Protein 4UE0 (pdb70)

Nearest PDB structures (foldseek):
  4ue0-assembly1_C  TM=1.005E+00  e=2.929E-21  Bovine adenovirus 4
  4umi-assembly1_A  TM=8.025E-01  e=4.202E-04  Snake adenovirus 1
  4d0v-assembly2_D  TM=7.618E-01  e=5.410E-04  Snake adenovirus 1
  4ue0-assembly1_C  TM=1.009E+00  e=2.647E-22  Bovine adenovirus 4
  4umi-assembly1_A  TM=8.018E-01  e=2.855E-04  Snake adenovirus 1

Radius of gyration: 19.05 Å; Cα contacts (8 Å, |Δi|>4): 948; chains: 3; bounding box: 47×49×48 Å

Foldseek 3Di:
DDKDKDWDDFPNWIKIKIWDWDDDPVWIKIKIKIAKIAAADFDFKDKDFDDPRVVVSQPDPAWWWKKKWWQDPVRDIDIWIWTWHDDDRMIMTGTRGTDDHGTIIHMIMTMDIDD/DAKDKDWDCFPNWIKIKIWDWDDDPPWTKIKIKIAKIFAADQDFKGKDFADPRVVVSQPDPAWWWKKKWWQDPVRDIDMWIWTWHDDPRMIMTGTRGTDDHGTIIHMIMTMDTDD/DAKDKDWDCFPNWIKIKMWDWDDDPVWIKIKIKIAKIAAADQDFKTKDFADPRNVVSQPDPAWWWKKKWWQDPVRDIDIWIWTWHDDDRMIMIGTRGTDDHGTIIHMIMTMDIDD

Structure (mmCIF, N/CA/C/O backbone):
data_4UE0
#
_entry.id   4UE0
#
_cell.length_a   43.330
_cell.length_b   48.190
_cell.length_c   52.070
_cell.angle_alpha   117.11
_cell.angle_beta   95.56
_cell.angle_gamma   110.17
#
_symmetry.space_group_name_H-M   'P 1'
#
loop_
_entity.id
_entity.type
_entity.pdbx_description
1 polymer FIBER
2 non-polymer 'CARBONATE ION'
3 non-polymer 'THIOCYANATE ION'
4 water water
#
loop_
_atom_site.group_PDB
_atom_site.id
_atom_site.type_symbol
_atom_site.label_atom_id
_atom_site.label_alt_id
_atom_site.label_comp_id
_atom_site.label_asym_id
_atom_site.label_entity_id
_atom_site.label_seq_id
_atom_site.pdbx_PDB_ins_code
_atom_site.Cartn_x
_atom_site.Cartn_y
_atom_site.Cartn_z
_atom_site.occupancy
_atom_site.B_iso_or_equiv
_atom_site.auth_seq_id
_atom_site.auth_comp_id
_atom_site.auth_asym_id
_atom_site.auth_atom_id
_atom_site.pdbx_PDB_model_num
ATOM 1 N N . THR A 1 7 ? 6.146 34.646 39.691 1.00 38.62 420 THR A N 1
ATOM 2 C CA . THR A 1 7 ? 7.319 34.247 38.815 1.00 36.79 420 THR A CA 1
ATOM 3 C C . THR A 1 7 ? 7.453 35.178 37.621 1.00 37.86 420 THR A C 1
ATOM 4 O O . THR A 1 7 ? 6.460 35.680 37.055 1.00 45.83 420 THR A O 1
ATOM 8 N N . ARG A 1 8 ? 8.710 35.398 37.262 1.00 36.28 421 ARG A N 1
ATOM 9 C CA . ARG A 1 8 ? 9.090 36.290 36.191 1.00 32.90 421 ARG A CA 1
ATOM 10 C C . ARG A 1 8 ? 9.805 35.453 35.159 1.00 33.00 421 ARG A C 1
ATOM 11 O O . ARG A 1 8 ? 10.582 34.579 35.536 1.00 32.31 421 ARG A O 1
ATOM 19 N N . GLN A 1 9 ? 9.584 35.736 33.872 1.00 30.60 422 GLN A N 1
ATOM 20 C CA . GLN A 1 9 ? 10.286 34.985 32.830 1.00 27.28 422 GLN A CA 1
ATOM 21 C C . GLN A 1 9 ? 10.448 35.784 31.544 1.00 28.13 422 GLN A C 1
ATOM 22 O O . GLN A 1 9 ? 9.769 36.810 31.344 1.00 37.44 422 GLN A O 1
ATOM 28 N N . GLY A 1 10 ? 11.331 35.311 30.664 1.00 27.81 423 GLY A N 1
ATOM 29 C CA . GLY A 1 10 ? 11.549 35.989 29.386 1.00 25.98 423 GLY A CA 1
ATOM 30 C C . GLY A 1 10 ? 12.409 35.182 28.453 1.00 22.82 423 GLY A C 1
ATOM 31 O O . GLY A 1 10 ? 12.821 34.072 28.772 1.00 23.29 423 GLY A O 1
ATOM 32 N N . SER A 1 11 ? 12.661 35.775 27.297 1.00 23.50 424 SER A N 1
ATOM 33 C CA . SER A 1 11 ? 13.455 35.172 26.257 1.00 22.19 424 SER A CA 1
ATOM 34 C C . SER A 1 11 ? 14.391 36.181 25.622 1.00 20.24 424 SER A C 1
ATOM 35 O O . SER A 1 11 ? 14.143 37.397 25.654 1.00 24.63 424 SER A O 1
ATOM 38 N N . ARG A 1 12 ? 15.428 35.633 24.992 1.00 19.23 425 ARG A N 1
ATOM 39 C CA . ARG A 1 12 ? 16.379 36.424 24.229 1.00 21.05 425 ARG A CA 1
ATOM 40 C C . ARG A 1 12 ? 16.924 35.550 23.116 1.00 19.14 425 ARG A C 1
ATOM 41 O O . ARG A 1 12 ? 17.464 34.471 23.361 1.00 20.12 425 ARG A O 1
ATOM 49 N N . VAL A 1 13 ? 16.776 36.026 21.894 1.00 20.07 426 VAL A N 1
ATOM 50 C CA . VAL A 1 13 ? 17.400 35.425 20.757 1.00 17.37 426 VAL A CA 1
ATOM 51 C C . VAL A 1 13 ? 18.725 36.148 20.546 1.00 17.71 426 VAL A C 1
ATOM 52 O O . VAL A 1 13 ? 18.765 37.385 20.601 1.00 20.86 426 VAL A O 1
ATOM 56 N N . VAL A 1 14 ? 19.803 35.395 20.368 1.00 16.71 427 VAL A N 1
ATOM 57 C CA . VAL A 1 14 ? 21.129 35.970 20.148 1.00 16.68 427 VAL A CA 1
ATOM 58 C C . VAL A 1 14 ? 21.650 35.516 18.799 1.00 15.79 427 VAL A C 1
ATOM 59 O O . VAL A 1 14 ? 21.818 34.319 18.574 1.00 17.24 427 VAL A O 1
ATOM 63 N N . GLY A 1 15 ? 21.933 36.471 17.919 1.00 17.21 428 GLY A N 1
ATOM 64 C CA . GLY A 1 15 ? 22.705 36.183 16.721 1.00 17.17 428 GLY A CA 1
ATOM 65 C C . GLY A 1 15 ? 24.187 36.231 17.055 1.00 17.47 428 GLY A C 1
ATOM 66 O O . GLY A 1 15 ? 24.679 37.224 17.574 1.00 21.89 428 GLY A O 1
ATOM 67 N N . PHE A 1 16 ? 24.903 35.150 16.792 1.00 17.79 429 PHE A N 1
ATOM 68 C CA . PHE A 1 16 ? 26.323 35.086 17.095 1.00 16.09 429 PHE A CA 1
ATOM 69 C C . PHE A 1 16 ? 27.004 34.458 15.913 1.00 14.69 429 PHE A C 1
ATOM 70 O O . PHE A 1 16 ? 26.677 33.350 15.515 1.00 14.87 429 PHE A O 1
ATOM 78 N N A MET A 1 17 ? 27.918 35.281 15.416 0.50 17.98 430 MET A N 1
ATOM 79 N N B MET A 1 17 ? 27.977 35.104 15.255 0.50 15.95 430 MET A N 1
ATOM 80 C CA A MET A 1 17 ? 28.410 35.160 14.123 0.50 17.85 430 MET A CA 1
ATOM 81 C CA B MET A 1 17 ? 28.806 34.427 14.201 0.50 12.80 430 MET A CA 1
ATOM 82 C C A MET A 1 17 ? 27.147 34.933 13.278 0.50 16.86 430 MET A C 1
ATOM 83 C C B MET A 1 17 ? 28.085 33.644 13.063 0.50 13.09 430 MET A C 1
ATOM 84 O O A MET A 1 17 ? 26.179 35.735 13.388 0.50 16.27 430 MET A O 1
ATOM 85 O O B MET A 1 17 ? 28.560 32.539 12.678 0.50 13.62 430 MET A O 1
ATOM 94 N N A ASP A 1 18 ? 27.168 33.841 12.502 0.50 13.60 431 ASP A N 1
ATOM 95 N N B ASP A 1 18 ? 26.965 34.224 12.579 0.50 13.81 431 ASP A N 1
ATOM 96 C CA A ASP A 1 18 ? 26.241 33.527 11.445 0.50 14.07 431 ASP A CA 1
ATOM 97 C CA B ASP A 1 18 ? 26.039 33.717 11.541 0.50 14.52 431 ASP A CA 1
ATOM 98 C C A ASP A 1 18 ? 25.211 32.483 11.912 0.50 15.27 431 ASP A C 1
ATOM 99 C C B ASP A 1 18 ? 25.200 32.517 11.934 0.50 15.57 431 ASP A C 1
ATOM 100 O O A ASP A 1 18 ? 24.617 31.811 11.068 0.50 17.86 431 ASP A O 1
ATOM 101 O O B ASP A 1 18 ? 24.741 31.773 11.067 0.50 18.29 431 ASP A O 1
ATOM 110 N N . PHE A 1 19 ? 24.979 32.340 13.226 1.00 13.97 432 PHE A N 1
ATOM 111 C CA . PHE A 1 19 ? 23.945 31.423 13.713 1.00 14.30 432 PHE A CA 1
ATOM 112 C C . PHE A 1 19 ? 23.188 32.073 14.879 1.00 15.15 432 PHE A C 1
ATOM 113 O O . PHE A 1 19 ? 23.511 33.191 15.331 1.00 20.10 432 PHE A O 1
ATOM 121 N N . ILE A 1 20 ? 22.123 31.407 15.317 1.00 14.98 433 ILE A N 1
ATOM 122 C CA . ILE A 1 20 ? 21.198 31.887 16.368 1.00 17.33 433 ILE A CA 1
ATOM 123 C C . ILE A 1 20 ? 21.236 30.917 17.523 1.00 15.69 433 ILE A C 1
ATOM 124 O O . ILE A 1 20 ? 21.243 29.696 17.327 1.00 16.79 433 ILE A O 1
ATOM 129 N N . ILE A 1 21 ? 21.202 31.480 18.731 1.00 13.98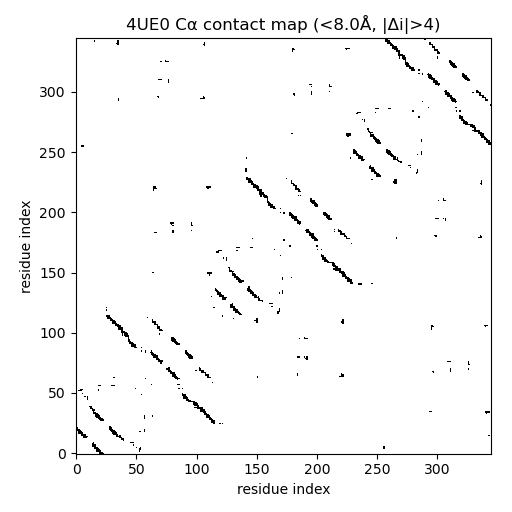 434 ILE A N 1
ATOM 130 C CA . ILE A 1 21 ? 20.844 30.720 19.912 1.00 14.73 434 ILE A CA 1
ATOM 131 C C . ILE A 1 21 ? 19.676 31.418 20.574 1.00 15.66 434 ILE A C 1
ATOM 132 O O . ILE A 1 21 ? 19.499 32.637 20.438 1.00 18.47 434 ILE A O 1
ATOM 137 N N . ALA A 1 22 ? 18.824 30.633 21.224 1.00 13.88 435 ALA A N 1
ATOM 138 C CA . ALA A 1 22 ? 17.618 31.180 21.836 1.00 15.50 435 ALA A CA 1
ATOM 139 C C . ALA A 1 22 ? 17.569 30.769 23.299 1.00 13.56 435 ALA A C 1
ATOM 140 O O . ALA A 1 22 ? 17.486 29.580 23.621 1.00 14.29 435 ALA A O 1
ATOM 142 N N . LEU A 1 23 ? 17.638 31.779 24.156 1.00 14.30 436 LEU A N 1
ATOM 143 C CA . LEU A 1 23 ? 17.678 31.626 25.612 1.00 13.94 436 LEU A CA 1
ATOM 144 C C . LEU A 1 23 ? 16.361 31.993 26.252 1.00 15.65 436 LEU A C 1
ATOM 145 O O . LEU A 1 23 ? 15.687 32.923 25.808 1.00 18.63 436 LEU A O 1
ATOM 150 N N . GLY A 1 24 ? 16.019 31.247 27.284 1.00 15.37 437 GLY A N 1
ATOM 151 C CA . GLY A 1 24 ? 14.885 31.551 28.135 1.00 16.26 437 GLY A CA 1
ATOM 152 C C . GLY A 1 24 ? 15.368 31.632 29.550 1.00 15.90 437 GLY A C 1
ATOM 153 O O . GLY A 1 24 ? 16.342 30.972 29.936 1.00 16.63 437 GLY A O 1
ATOM 154 N N . TRP A 1 25 ? 14.711 32.443 30.346 1.00 16.70 438 TRP A N 1
ATOM 155 C CA . TRP A 1 25 ? 15.052 32.561 31.754 1.00 18.60 438 TRP A CA 1
ATOM 156 C C . TRP A 1 25 ? 13.793 32.658 32.585 1.00 19.78 438 TRP A C 1
ATOM 157 O O . TRP A 1 25 ? 12.725 33.089 32.089 1.00 21.61 438 TRP A O 1
ATOM 168 N N . GLN A 1 26 ? 13.908 32.215 33.842 1.00 19.76 439 GLN A N 1
ATOM 169 C CA A GLN A 1 26 ? 12.801 32.315 34.805 0.50 20.42 439 GLN A CA 1
ATOM 170 C CA B GLN A 1 26 ? 12.819 32.309 34.791 0.50 20.23 439 GLN A CA 1
ATOM 171 C C . GLN A 1 26 ? 13.362 32.549 36.200 1.00 19.62 439 GLN A C 1
ATOM 172 O O . GLN A 1 26 ? 14.444 32.053 36.558 1.00 20.20 439 GLN A O 1
ATOM 183 N N . ILE A 1 27 ? 12.620 33.323 36.983 1.00 20.83 440 ILE A N 1
ATOM 184 C CA . ILE A 1 27 ? 12.863 33.476 38.414 1.00 21.09 440 ILE A CA 1
ATOM 185 C C . ILE A 1 27 ? 11.590 32.973 39.093 1.00 23.28 440 ILE A C 1
ATOM 186 O O . ILE A 1 27 ? 10.501 33.485 38.842 1.00 24.86 440 ILE A O 1
ATOM 191 N N . ILE A 1 28 ? 11.755 31.971 39.940 1.00 21.96 441 ILE A N 1
ATOM 192 C CA . ILE A 1 28 ? 10.649 31.406 40.676 1.00 22.08 441 ILE A CA 1
ATOM 193 C C . ILE A 1 28 ? 10.863 31.708 42.159 1.00 23.08 441 ILE A C 1
ATOM 194 O O . ILE A 1 28 ? 11.665 31.069 42.799 1.00 23.57 441 ILE A O 1
ATOM 199 N N . PRO A 1 29 ? 10.176 32.737 42.683 1.00 30.01 442 PRO A N 1
ATOM 200 C CA . PRO A 1 29 ? 10.345 33.103 44.081 1.00 28.86 442 PRO A CA 1
ATOM 201 C C . PRO A 1 29 ? 9.446 32.279 44.985 1.00 33.29 442 PRO A C 1
ATOM 202 O O . PRO A 1 29 ? 8.342 31.886 44.576 1.00 32.94 442 PRO A O 1
ATOM 206 N N . SER A 1 30 ? 9.944 32.002 46.190 1.00 33.41 443 SER A N 1
ATOM 207 C CA . SER A 1 30 ? 9.151 31.449 47.302 1.00 32.87 443 SER A CA 1
ATOM 208 C C . SER A 1 30 ? 9.775 31.903 48.632 1.00 37.81 443 SER A C 1
ATOM 209 O O . SER A 1 30 ? 10.858 32.525 48.659 1.00 39.30 443 SER A O 1
ATOM 212 N N . ASN A 1 31 ? 9.087 31.592 49.727 1.00 37.71 444 ASN A N 1
ATOM 213 C CA . ASN A 1 31 ? 9.588 31.896 51.084 1.00 35.57 444 ASN A CA 1
ATOM 214 C C . ASN A 1 31 ? 10.572 30.826 51.570 1.00 37.14 444 ASN A C 1
ATOM 215 O O . ASN A 1 31 ? 11.131 30.930 52.675 1.00 40.93 444 ASN A O 1
ATOM 220 N N . ILE A 1 32 ? 10.771 29.803 50.733 1.00 33.68 445 ILE A N 1
ATOM 221 C CA . ILE A 1 32 ? 11.772 28.767 50.974 1.00 34.14 445 ILE A CA 1
ATOM 222 C C . ILE A 1 32 ? 13.063 29.118 50.210 1.00 36.69 445 ILE A C 1
ATOM 223 O O . ILE A 1 32 ? 14.170 28.995 50.761 1.00 36.67 445 ILE A O 1
ATOM 228 N N . ARG A 1 33 ? 12.915 29.561 48.953 1.00 36.85 446 ARG A N 1
ATOM 229 C CA . ARG A 1 33 ? 14.056 29.786 48.079 1.00 26.65 446 ARG A CA 1
ATOM 230 C C . ARG A 1 33 ? 13.646 30.605 46.844 1.00 30.33 446 ARG A C 1
ATOM 231 O O . ARG A 1 33 ? 12.445 30.717 46.536 1.00 27.58 446 ARG A O 1
ATOM 239 N N . TYR A 1 34 ? 14.627 31.194 46.152 1.00 26.27 447 TYR A N 1
ATOM 240 C CA . TYR A 1 34 ? 14.411 31.655 44.769 1.00 22.60 447 TYR A CA 1
ATOM 241 C C . TYR A 1 34 ? 15.144 30.691 43.870 1.00 18.95 447 TYR A C 1
ATOM 242 O O . TYR A 1 34 ? 16.263 30.302 44.168 1.00 18.25 447 TYR A O 1
ATOM 251 N N . ILE A 1 35 ? 14.490 30.313 42.781 1.00 17.11 448 ILE A N 1
ATOM 252 C CA . ILE A 1 35 ? 15.111 29.497 41.741 1.00 16.37 448 ILE A CA 1
ATOM 253 C C . ILE A 1 35 ? 15.335 30.378 40.502 1.00 17.31 448 ILE A C 1
ATOM 254 O O . ILE A 1 35 ? 14.434 31.108 40.070 1.00 19.22 448 ILE A O 1
ATOM 259 N N . TYR A 1 36 ? 16.555 30.299 39.978 1.00 14.81 449 TYR A N 1
ATOM 260 C CA . TY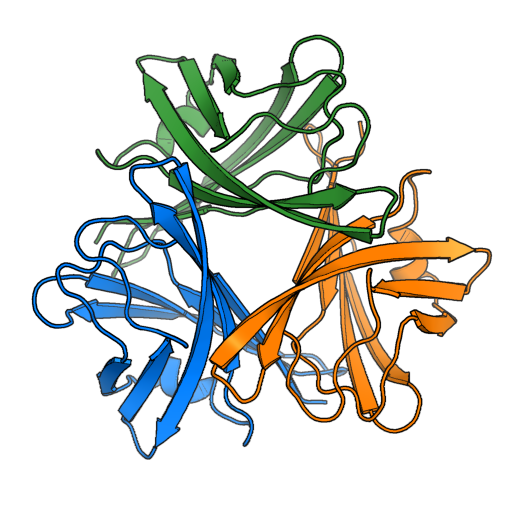R A 1 36 ? 16.983 31.031 38.787 1.00 14.59 449 TYR A CA 1
ATOM 261 C C . TYR A 1 36 ? 17.245 29.990 37.717 1.00 13.31 449 TYR A C 1
ATOM 262 O O . TYR A 1 36 ? 18.108 29.131 37.887 1.00 13.02 449 TYR A O 1
ATOM 271 N N . ILE A 1 37 ? 16.480 30.055 36.628 1.00 14.33 450 ILE A N 1
ATOM 272 C CA . ILE A 1 37 ? 16.532 29.065 35.548 1.00 14.47 450 ILE A CA 1
ATOM 273 C C . ILE A 1 37 ? 17.010 29.759 34.276 1.00 14.01 450 ILE A C 1
ATOM 274 O O . ILE A 1 37 ? 16.498 30.825 33.909 1.00 16.62 450 ILE A O 1
ATOM 283 N N . LEU A 1 38 ? 17.960 29.120 33.605 1.00 12.80 451 LEU A N 1
ATOM 284 C CA . LEU A 1 38 ? 18.420 29.552 32.293 1.00 13.26 451 LEU A CA 1
ATOM 285 C C . LEU A 1 38 ? 18.342 28.363 31.356 1.00 12.45 451 LEU A C 1
ATOM 286 O O . LEU A 1 38 ? 18.901 27.308 31.658 1.00 13.10 451 LEU A O 1
ATOM 291 N N . ASN A 1 39 ? 17.684 28.528 30.218 1.00 13.49 452 ASN A N 1
ATOM 292 C CA . ASN A 1 39 ? 17.742 27.492 29.252 1.00 15.01 452 ASN A CA 1
ATOM 293 C C . ASN A 1 39 ? 18.015 27.957 27.865 1.00 13.65 452 ASN A C 1
ATOM 294 O O . ASN A 1 39 ? 17.982 29.129 27.561 1.00 14.59 452 ASN A O 1
ATOM 299 N N . CYS A 1 40 ? 18.349 26.991 27.041 1.00 12.12 453 CYS A N 1
ATOM 300 C CA . CYS A 1 40 ? 18.718 27.246 25.673 1.00 12.06 453 CYS A CA 1
ATOM 301 C C . CYS A 1 40 ? 18.152 26.158 24.804 1.00 11.57 453 CYS A C 1
ATOM 302 O O . CYS A 1 40 ? 18.278 24.979 25.111 1.00 11.67 453 CYS A O 1
ATOM 305 N N . SER A 1 41 ? 17.542 26.559 23.694 1.00 10.89 454 SER A N 1
ATOM 306 C CA . SER A 1 41 ? 17.089 25.580 22.706 1.00 11.20 454 SER A CA 1
ATOM 307 C C . SER A 1 41 ? 18.259 24.959 21.966 1.00 10.29 454 SER A C 1
ATOM 308 O O . SER A 1 41 ? 19.390 25.490 22.007 1.00 11.26 454 SER A O 1
ATOM 311 N N . GLN A 1 42 ? 18.039 23.837 21.284 1.00 10.51 455 GLN A N 1
ATOM 312 C CA . GLN A 1 42 ? 19.066 23.312 20.415 1.00 10.44 455 GLN A CA 1
ATOM 313 C C . GLN A 1 42 ? 19.508 24.372 19.395 1.00 9.91 455 GLN A C 1
ATOM 314 O O . GLN A 1 42 ? 18.749 25.251 19.013 1.00 11.29 455 GLN A O 1
ATOM 320 N N . PHE A 1 43 ? 20.764 24.271 18.986 1.00 10.59 456 PHE A N 1
ATOM 321 C CA . PHE A 1 43 ? 21.290 25.199 18.006 1.00 11.41 456 PHE A CA 1
ATOM 322 C C . PHE A 1 43 ? 22.383 24.528 17.206 1.00 11.54 456 PHE A C 1
ATOM 323 O O . PHE A 1 43 ? 22.973 23.529 17.621 1.00 12.05 456 PHE A O 1
ATOM 331 N N . MET A 1 44 ? 22.680 25.126 16.055 1.00 12.12 457 MET A N 1
ATOM 332 C CA . MET A 1 44 ? 23.655 24.568 15.127 1.00 13.19 457 MET A CA 1
ATOM 333 C C . MET A 1 44 ? 24.773 25.594 14.914 1.00 12.47 457 MET A C 1
ATOM 334 O O . MET A 1 44 ? 24.643 26.541 14.112 1.00 13.23 457 MET A O 1
ATOM 343 N N . PRO A 1 45 ? 25.891 25.446 15.624 1.00 12.39 458 PRO A N 1
ATOM 344 C CA . PRO A 1 45 ? 27.006 26.338 15.389 1.00 13.07 458 PRO A CA 1
ATOM 345 C C . PRO A 1 45 ? 27.597 26.066 14.009 1.00 13.34 458 PRO A C 1
ATOM 346 O O . PRO A 1 45 ? 27.617 24.925 13.549 1.00 14.42 458 PRO A O 1
ATOM 350 N N . THR A 1 46 ? 28.159 27.088 13.388 1.00 14.90 459 THR A N 1
ATOM 351 C CA . THR A 1 46 ? 28.706 26.980 12.040 1.00 16.79 459 THR A CA 1
ATOM 352 C C . THR A 1 46 ? 30.228 27.018 12.020 1.00 16.09 459 THR A C 1
ATOM 353 O O . THR A 1 46 ? 30.833 26.988 10.951 1.00 18.20 459 THR A O 1
ATOM 357 N N . SER A 1 47 ? 30.825 27.082 13.202 1.00 15.29 460 SER A N 1
ATOM 358 C CA . SER A 1 47 ? 32.273 27.115 13.359 1.00 15.85 460 SER A CA 1
ATOM 359 C C . SER A 1 47 ? 32.596 26.492 14.717 1.00 15.92 460 SER A C 1
ATOM 360 O O . SER A 1 47 ? 31.714 26.226 15.523 1.00 16.50 460 SER A O 1
ATOM 363 N N . ASP A 1 48 ? 33.876 26.265 14.947 1.00 16.66 461 ASP A N 1
ATOM 364 C CA . ASP A 1 48 ? 34.346 25.562 16.126 1.00 16.43 461 ASP A CA 1
ATOM 365 C C . ASP A 1 48 ? 34.469 26.506 17.306 1.00 15.43 461 ASP A C 1
ATOM 366 O O . ASP A 1 48 ? 35.530 26.683 17.874 1.00 19.68 461 ASP A O 1
ATOM 371 N N . VAL A 1 49 ? 33.355 27.086 17.700 1.00 15.51 462 VAL A N 1
ATOM 372 C CA . VAL A 1 49 ? 33.332 28.029 18.793 1.00 17.90 462 VAL A CA 1
ATOM 373 C C . VAL A 1 49 ? 33.529 27.371 20.148 1.00 15.23 462 VAL A C 1
ATOM 374 O O . VAL A 1 49 ? 33.105 26.228 20.404 1.00 15.13 462 VAL A O 1
ATOM 378 N N . THR A 1 50 ? 34.193 28.125 21.021 1.00 15.50 463 THR A N 1
ATOM 379 C CA . THR A 1 50 ? 34.322 27.767 22.417 1.00 14.41 463 THR A CA 1
ATOM 380 C C . THR A 1 50 ? 33.523 28.699 23.303 1.00 13.71 463 THR A C 1
ATOM 381 O O . THR A 1 50 ? 33.226 28.347 24.442 1.00 15.85 463 THR A O 1
ATOM 385 N N . THR A 1 51 ? 33.229 29.893 22.824 1.00 13.08 464 THR A N 1
ATOM 386 C CA . THR A 1 51 ? 32.546 30.903 23.633 1.00 12.55 464 THR A CA 1
ATOM 387 C C . THR A 1 51 ? 31.523 31.640 22.796 1.00 12.30 464 THR A C 1
ATOM 388 O O . THR A 1 51 ? 31.824 32.020 21.660 1.00 15.58 464 THR A O 1
ATOM 392 N N . ILE A 1 52 ? 30.322 31.807 23.337 1.00 11.61 465 ILE A N 1
ATOM 393 C CA . ILE A 1 52 ? 29.308 32.679 22.775 1.00 11.32 465 ILE A CA 1
ATOM 394 C C . ILE A 1 52 ? 29.083 33.789 23.778 1.00 11.92 465 ILE A C 1
ATOM 395 O O . ILE A 1 52 ? 28.852 33.524 24.9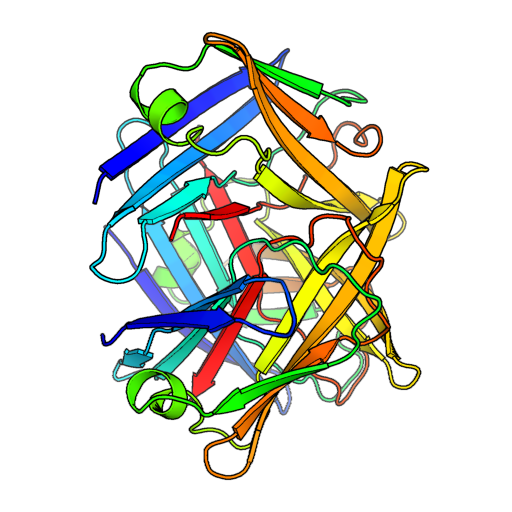50 1.00 14.41 465 ILE A O 1
ATOM 400 N N . TYR A 1 53 ? 29.196 35.037 23.330 1.00 12.31 466 TYR A N 1
ATOM 401 C CA . TYR A 1 53 ? 29.028 36.173 24.226 1.00 13.17 466 TYR A CA 1
ATOM 402 C C . TYR A 1 53 ? 28.116 37.200 23.572 1.00 13.74 466 TYR A C 1
ATOM 403 O O . TYR A 1 53 ? 27.972 37.247 22.345 1.00 14.21 466 TYR A O 1
ATOM 412 N N . PHE A 1 54 ? 27.526 38.045 24.391 1.00 13.90 467 PHE A N 1
ATOM 413 C CA . PHE A 1 54 ? 26.602 39.043 23.925 1.00 15.79 467 PHE A CA 1
ATOM 414 C C . PHE A 1 54 ? 26.276 39.984 25.076 1.00 15.65 467 PHE A C 1
ATOM 415 O O . PHE A 1 54 ? 26.554 39.706 26.239 1.00 17.19 467 PHE A O 1
ATOM 423 N N . GLN A 1 55 ? 25.651 41.088 24.724 1.00 17.43 468 GLN A N 1
ATOM 424 C CA . GLN A 1 55 ? 25.266 42.083 25.705 1.00 19.70 468 GLN A CA 1
ATOM 425 C C . GLN A 1 55 ? 23.840 41.783 26.145 1.00 21.86 468 GLN A C 1
ATOM 426 O O . GLN A 1 55 ? 22.925 41.622 25.323 1.00 23.89 468 GLN A O 1
ATOM 432 N N . ALA A 1 56 ? 23.664 41.686 27.457 1.00 23.62 469 ALA A N 1
ATOM 433 C CA . ALA A 1 56 ? 22.409 41.236 28.018 1.00 25.88 469 ALA A CA 1
ATOM 434 C C . ALA A 1 56 ? 21.445 42.345 28.090 1.00 28.61 469 ALA A C 1
ATOM 435 O O . ALA A 1 56 ? 21.821 43.485 28.337 1.00 35.02 469 ALA A O 1
ATOM 437 N N . ASP A 1 57 ? 20.192 41.943 27.920 1.00 36.09 470 ASP A N 1
ATOM 438 C CA . ASP A 1 57 ? 19.017 42.736 28.216 1.00 36.67 470 ASP A CA 1
ATOM 439 C C . ASP A 1 57 ? 18.719 42.694 29.730 1.00 34.99 470 ASP A C 1
ATOM 440 O O . ASP A 1 57 ? 19.212 41.826 30.479 1.00 36.14 470 ASP A O 1
ATOM 445 N N . SER A 1 58 ? 17.872 43.620 30.174 1.00 39.57 471 SER A N 1
ATOM 446 C CA . SER A 1 58 ? 17.474 43.710 31.585 1.00 33.83 471 SER A CA 1
ATOM 447 C C . SER A 1 58 ? 16.931 42.391 32.166 1.00 28.78 471 SER A C 1
ATOM 448 O O . SER A 1 58 ? 17.265 42.004 33.314 1.00 32.18 471 SER A O 1
ATOM 451 N N . GLY A 1 59 ? 16.077 41.730 31.376 1.00 26.34 472 GLY A N 1
ATOM 452 C CA . GLY A 1 59 ? 15.434 40.503 31.816 1.00 26.29 472 GLY A CA 1
ATOM 453 C C . GLY A 1 59 ? 16.489 39.461 32.151 1.00 28.99 472 GLY A C 1
ATOM 454 O O . GLY A 1 59 ? 16.544 38.910 33.246 1.00 28.92 472 GLY A O 1
ATOM 455 N N . LEU A 1 60 ? 17.371 39.213 31.206 1.00 25.92 473 LEU A N 1
ATOM 456 C CA . LEU A 1 60 ? 18.347 38.161 31.385 1.00 24.03 473 LEU A CA 1
ATOM 457 C C . LEU A 1 60 ? 19.345 38.496 32.483 1.00 21.37 473 LEU A C 1
ATOM 458 O O . LEU A 1 60 ? 19.788 37.634 33.266 1.00 24.09 473 LEU A O 1
ATOM 463 N N . GLU A 1 61 ? 19.731 39.759 32.553 1.00 23.46 474 GLU A N 1
ATOM 464 C CA . GLU A 1 61 ? 20.679 40.132 33.574 1.00 21.74 474 GLU A CA 1
ATOM 465 C C . GLU A 1 61 ? 20.114 39.811 34.966 1.00 22.87 474 GLU A C 1
ATOM 466 O O . GLU A 1 61 ? 20.898 39.588 35.891 1.00 25.58 474 GLU A O 1
ATOM 472 N N . SER A 1 62 ? 18.775 39.808 35.116 1.00 22.98 475 SER A N 1
ATOM 473 C CA . SER A 1 62 ? 18.138 39.667 36.431 1.00 23.31 475 SER A CA 1
ATOM 474 C C . SER A 1 62 ? 18.369 38.309 37.088 1.00 25.27 475 SER A C 1
ATOM 475 O O . SER A 1 62 ? 18.148 38.186 38.297 1.00 24.86 475 SER A O 1
ATOM 478 N N . ILE A 1 63 ? 18.798 37.297 36.328 1.00 22.61 476 ILE A N 1
ATOM 479 C CA . ILE A 1 63 ? 18.975 35.981 36.917 1.00 19.68 476 ILE A CA 1
ATOM 480 C C . ILE A 1 63 ? 20.402 35.785 37.449 1.00 18.73 476 ILE A C 1
ATOM 481 O O . ILE A 1 63 ? 20.698 34.757 38.089 1.00 22.30 476 ILE A O 1
ATOM 486 N N . PHE A 1 64 ? 21.295 36.737 37.169 1.00 21.20 477 PHE A N 1
ATOM 487 C CA . PHE A 1 64 ? 22.694 36.619 37.595 1.00 21.69 477 PHE A CA 1
ATOM 488 C C . PHE A 1 64 ? 22.895 37.329 38.923 1.00 31.37 477 PHE A C 1
ATOM 489 O O . PHE A 1 64 ? 23.530 38.366 39.011 1.00 42.74 477 PHE A O 1
ATOM 497 N N . VAL A 1 65 ? 22.322 36.735 39.959 1.00 36.54 478 VAL A N 1
ATOM 498 C CA . VAL A 1 65 ? 22.324 37.298 41.301 1.00 32.03 478 VAL A CA 1
ATOM 499 C C . VAL A 1 65 ? 23.449 36.698 42.118 1.00 35.34 478 VAL A C 1
ATOM 500 O O . VAL A 1 65 ? 24.004 37.362 42.985 1.00 42.86 478 VAL A O 1
ATOM 504 N N . MET A 1 66 ? 23.757 35.431 41.873 1.00 37.53 479 MET A N 1
ATOM 505 C CA . MET A 1 66 ? 24.747 34.727 42.670 1.00 35.24 479 MET A CA 1
ATOM 506 C C . MET A 1 66 ? 26.135 34.932 42.073 1.00 34.51 479 MET A C 1
ATOM 507 O O . MET A 1 66 ? 26.285 35.231 40.869 1.00 34.17 479 MET A O 1
ATOM 512 N N . ASP A 1 67 ? 27.151 34.749 42.911 1.00 36.56 480 ASP A N 1
ATOM 513 C CA . ASP A 1 67 ? 28.535 34.789 42.445 1.00 35.44 480 ASP A CA 1
ATOM 514 C C . ASP A 1 67 ? 28.882 33.598 41.526 1.00 30.29 480 ASP A C 1
ATOM 515 O O . ASP A 1 67 ? 29.656 33.756 40.581 1.00 34.70 480 ASP A O 1
ATOM 520 N N . SER A 1 68 ? 28.308 32.414 41.778 1.00 26.71 481 SER A N 1
ATOM 521 C CA . SER A 1 68 ? 28.620 31.241 40.950 1.00 24.88 481 SER A CA 1
ATOM 522 C C . SER A 1 68 ? 28.009 31.373 39.555 1.00 18.90 481 SER A C 1
ATOM 523 O O . SER A 1 68 ? 26.835 31.759 39.419 1.00 22.38 481 SER A O 1
ATOM 526 N N . PRO A 1 69 ? 28.774 31.008 38.519 1.00 16.75 482 PRO A N 1
ATOM 527 C CA . PRO A 1 69 ? 28.174 30.892 37.193 1.00 14.71 482 PRO A CA 1
ATOM 528 C C . PRO A 1 69 ? 27.180 29.736 37.154 1.00 12.65 482 PRO A C 1
ATOM 529 O O . PRO A 1 69 ? 27.281 28.791 37.958 1.00 14.44 482 PRO A O 1
ATOM 533 N N . PHE A 1 70 ? 26.277 29.796 36.192 1.00 11.60 483 PHE A N 1
ATOM 534 C CA . PHE A 1 70 ? 25.450 28.649 35.873 1.00 11.37 483 PHE A CA 1
ATOM 535 C C . PHE A 1 70 ? 26.318 27.580 35.207 1.00 10.42 483 PHE A C 1
ATOM 536 O O . PHE A 1 70 ? 27.195 27.902 34.404 1.00 11.10 483 PHE A O 1
ATOM 544 N N . TYR A 1 71 ? 26.038 26.310 35.533 1.00 10.54 484 TYR A N 1
ATOM 545 C CA . TYR A 1 71 ? 26.746 25.190 34.919 1.00 10.20 484 TYR A CA 1
ATOM 546 C C . TYR A 1 71 ? 25.721 24.165 34.443 1.00 9.69 484 TYR A C 1
ATOM 547 O O . TYR A 1 71 ? 24.914 23.664 35.209 1.00 11.07 484 TYR A O 1
ATOM 556 N N . ALA A 1 72 ? 25.810 23.805 33.160 1.00 9.15 485 ALA A N 1
ATOM 557 C CA . ALA A 1 72 ? 24.960 22.795 32.539 1.00 9.32 485 ALA A CA 1
ATOM 558 C C . ALA A 1 72 ? 25.798 21.954 31.597 1.00 9.02 485 ALA A C 1
ATOM 559 O O . ALA A 1 72 ? 27.010 22.137 31.496 1.00 10.25 485 ALA A O 1
ATOM 561 N N . SER A 1 73 ? 25.191 20.997 30.903 1.00 9.92 486 SER A N 1
ATOM 562 C CA . SER A 1 73 ? 25.878 20.235 29.880 1.00 10.18 486 SER A CA 1
ATOM 563 C C . SER A 1 73 ? 25.006 20.090 28.655 1.00 9.04 486 SER A C 1
ATOM 564 O O . SER A 1 73 ? 23.777 20.243 28.713 1.00 10.05 486 SER A O 1
ATOM 567 N N . CYS A 1 74 ? 25.647 19.810 27.541 1.00 9.20 487 CYS A N 1
ATOM 568 C CA . CYS A 1 74 ? 24.981 19.536 26.289 1.00 9.33 487 CYS A CA 1
ATOM 569 C C . CYS A 1 74 ? 25.795 18.549 25.507 1.00 9.21 487 CYS A C 1
ATOM 570 O O . CYS A 1 74 ? 26.905 18.185 25.915 1.00 10.09 487 CYS A O 1
ATOM 573 N N . THR A 1 75 ? 25.263 18.099 24.363 1.00 9.54 488 THR A N 1
ATOM 574 C CA . THR A 1 75 ? 25.952 17.115 23.543 1.00 9.40 488 THR A CA 1
ATOM 575 C C . THR A 1 75 ? 25.862 17.467 22.067 1.00 9.58 488 THR A C 1
ATOM 576 O O . THR A 1 75 ? 25.005 18.217 21.625 1.00 10.26 488 THR A O 1
ATOM 580 N N . GLN A 1 76 ? 26.777 16.846 21.330 1.00 9.94 489 GLN A N 1
ATOM 581 C CA . GLN A 1 76 ? 26.657 16.708 19.874 1.00 10.11 489 GLN A CA 1
ATOM 582 C C . GLN A 1 76 ? 26.892 15.244 19.493 1.00 11.24 489 GLN A C 1
ATOM 583 O O . GLN A 1 76 ? 27.675 14.542 20.128 1.00 11.75 489 GLN A O 1
ATOM 589 N N . GLN A 1 77 ? 26.182 14.809 18.469 1.00 10.96 490 GLN A N 1
ATOM 590 C CA . GLN A 1 77 ? 26.339 13.475 17.898 1.00 11.96 490 GLN A CA 1
ATOM 591 C C . GLN A 1 77 ? 27.189 13.593 16.658 1.00 15.27 490 GLN A C 1
ATOM 592 O O . GLN A 1 77 ? 26.811 14.265 15.697 1.00 16.39 490 GLN A O 1
ATOM 598 N N . LEU A 1 78 ? 28.361 12.966 16.723 1.00 17.02 491 LEU A N 1
ATOM 599 C CA . LEU A 1 78 ? 29.350 13.073 15.658 1.00 21.63 491 LEU A CA 1
ATOM 600 C C . LEU A 1 78 ? 28.965 12.178 14.495 1.00 23.81 491 LEU A C 1
ATOM 601 O O . LEU A 1 78 ? 28.120 11.301 14.625 1.00 22.71 491 LEU A O 1
ATOM 606 N N . PRO A 1 79 ? 29.570 12.410 13.329 1.00 28.74 492 PRO A N 1
ATOM 607 C CA . PRO A 1 79 ? 29.172 11.619 12.166 1.00 30.32 492 PRO A CA 1
ATOM 608 C C . PRO A 1 79 ? 29.281 10.090 12.340 1.00 28.68 492 PRO A C 1
ATOM 609 O O . PRO A 1 79 ? 28.488 9.358 11.743 1.00 35.68 492 PRO A O 1
ATOM 613 N N . ASP A 1 80 ? 30.243 9.626 13.153 1.00 27.92 493 ASP A N 1
ATOM 614 C CA . ASP A 1 80 ? 30.423 8.198 13.471 1.00 28.68 493 ASP A CA 1
ATOM 615 C C . ASP A 1 80 ? 29.494 7.707 14.598 1.00 25.23 493 ASP A C 1
ATOM 616 O O . ASP A 1 80 ? 29.667 6.585 15.093 1.00 25.74 493 ASP A O 1
ATOM 621 N N . LYS A 1 81 ? 28.569 8.575 15.018 1.00 22.35 494 LYS A N 1
ATOM 622 C CA . LYS A 1 81 ? 27.538 8.304 16.025 1.00 22.18 494 LYS A CA 1
ATOM 623 C C . LYS A 1 81 ? 28.061 8.322 17.459 1.00 18.75 494 LYS A C 1
ATOM 624 O O . LYS A 1 81 ? 27.305 8.070 18.377 1.00 20.37 494 LYS A O 1
ATOM 630 N N . THR A 1 82 ? 29.341 8.615 17.655 1.00 19.06 495 THR A N 1
ATOM 631 C CA . THR A 1 82 ? 29.825 8.870 19.005 1.00 19.77 495 THR A CA 1
ATOM 632 C C . THR A 1 82 ? 29.217 10.186 19.525 1.00 15.26 495 THR A C 1
ATOM 633 O O . THR A 1 82 ? 28.877 11.084 18.744 1.00 16.27 495 THR A O 1
ATOM 640 N N . ILE A 1 83 ? 29.087 10.276 20.839 1.00 14.25 496 ILE A N 1
ATOM 641 C CA . ILE A 1 83 ? 28.496 11.446 21.492 1.00 12.65 496 ILE A CA 1
ATOM 642 C C . ILE A 1 83 ? 29.560 12.185 22.267 1.00 13.36 496 ILE A C 1
ATOM 643 O O . ILE A 1 83 ? 30.247 11.595 23.085 1.00 14.66 496 ILE A O 1
ATOM 648 N N . LYS A 1 84 ? 29.689 13.478 21.987 1.00 11.96 497 LYS A N 1
ATOM 649 C CA . LYS A 1 84 ? 30.562 14.350 22.755 1.00 12.07 497 LYS A CA 1
ATOM 650 C C . LYS A 1 84 ? 29.707 15.154 23.716 1.00 10.72 497 LYS A C 1
ATOM 651 O O . LYS A 1 84 ? 28.715 15.757 23.303 1.00 11.14 497 LYS A O 1
ATOM 657 N N . THR A 1 85 ? 30.085 15.142 24.988 1.00 10.84 498 THR A N 1
ATOM 658 C CA . THR A 1 85 ? 29.430 15.941 26.027 1.00 11.01 498 THR A CA 1
ATOM 659 C C . THR A 1 85 ? 30.289 17.156 26.345 1.00 10.31 498 THR A C 1
ATOM 660 O O . THR A 1 85 ? 31.500 17.049 26.500 1.00 12.11 498 THR A O 1
ATOM 664 N N . TYR A 1 86 ? 29.652 18.321 26.411 1.00 9.85 499 TYR A N 1
ATOM 665 C CA . TYR A 1 86 ? 30.284 19.595 26.723 1.00 9.59 499 TYR A CA 1
ATOM 666 C C . TYR A 1 86 ? 29.735 20.174 27.989 1.00 9.37 499 TYR A C 1
ATOM 667 O O . TYR A 1 86 ? 28.512 20.161 28.198 1.00 11.26 499 TYR A O 1
ATOM 676 N N . GLY A 1 87 ? 30.629 20.687 28.820 1.00 9.84 500 GLY A N 1
ATOM 677 C CA . GLY A 1 87 ? 30.221 21.521 29.921 1.00 9.57 500 GLY A CA 1
ATOM 678 C C . GLY A 1 87 ? 29.921 22.931 29.430 1.00 9.54 500 GLY A C 1
ATOM 679 O O . GLY A 1 87 ? 30.608 23.428 28.533 1.00 10.73 500 GLY A O 1
ATOM 680 N N . VAL A 1 88 ? 28.894 23.555 29.994 1.00 9.50 501 VAL A N 1
ATOM 681 C CA . VAL A 1 88 ? 28.444 24.887 29.605 1.00 8.83 501 VAL A CA 1
ATOM 682 C C . VAL A 1 88 ? 28.435 25.761 30.858 1.00 9.74 501 VAL A C 1
ATOM 683 O O . VAL A 1 88 ? 27.744 25.458 31.811 1.00 10.46 501 VAL A O 1
ATOM 687 N N . THR A 1 89 ? 29.296 26.767 30.864 1.00 9.84 502 THR A N 1
ATOM 688 C CA . THR A 1 89 ? 29.408 27.679 32.012 1.00 10.01 502 THR A CA 1
ATOM 689 C C . THR A 1 89 ? 28.956 29.052 31.556 1.00 9.64 502 THR A C 1
ATOM 690 O O . THR A 1 89 ? 29.521 29.587 30.595 1.00 11.43 502 THR A O 1
ATOM 694 N N . ILE A 1 90 ? 27.955 29.602 32.222 1.00 10.23 503 ILE A N 1
ATOM 695 C CA . ILE A 1 90 ? 27.368 30.868 31.822 1.00 11.17 503 ILE A CA 1
ATOM 696 C C . ILE A 1 90 ? 27.548 31.878 32.939 1.00 12.19 503 ILE A C 1
ATOM 697 O O . ILE A 1 90 ? 27.117 31.683 34.060 1.00 12.58 503 ILE A O 1
ATOM 702 N N . SER A 1 91 ? 28.281 32.930 32.600 1.00 12.74 504 SER A N 1
ATOM 703 C CA . SER A 1 91 ? 28.732 33.954 33.545 1.00 13.61 504 SER A CA 1
ATOM 704 C C . SER A 1 91 ? 28.412 35.360 32.995 1.00 14.63 504 SER A C 1
ATOM 705 O O . SER A 1 91 ? 28.130 35.504 31.807 1.00 14.23 504 SER A O 1
ATOM 708 N N . LYS A 1 92 ? 28.443 36.349 33.884 1.00 17.60 505 LYS A N 1
ATOM 709 C CA . LYS A 1 92 ? 28.220 37.729 33.506 1.00 17.79 505 LYS A CA 1
ATOM 710 C C . LYS A 1 92 ? 29.343 38.591 34.077 1.00 17.97 505 LYS A C 1
ATOM 711 O O . LYS A 1 92 ? 29.754 38.426 35.235 1.00 21.48 505 LYS A O 1
ATOM 717 N N . LYS A 1 93 ? 29.844 39.506 33.253 1.00 18.54 506 LYS A N 1
ATOM 718 C CA . LYS A 1 93 ? 30.715 40.588 33.698 1.00 19.20 506 LYS A CA 1
ATOM 719 C C . LYS A 1 93 ? 30.135 41.863 33.092 1.00 18.67 506 LYS A C 1
ATOM 720 O O . LYS A 1 93 ? 30.027 41.978 31.876 1.00 19.05 506 LYS A O 1
ATOM 726 N N . GLN A 1 94 ? 29.734 42.787 33.958 1.00 19.72 507 GLN A N 1
ATOM 727 C CA . GLN A 1 94 ? 28.972 43.974 33.578 1.00 20.55 507 GLN A CA 1
ATOM 728 C C . GLN A 1 94 ? 27.741 43.476 32.852 1.00 20.64 507 GLN A C 1
ATOM 729 O O . GLN A 1 94 ? 27.055 42.610 33.377 1.00 24.37 507 GLN A O 1
ATOM 735 N N . SER A 1 95 ? 27.478 43.972 31.660 1.00 19.98 508 SER A N 1
ATOM 736 C CA . SER A 1 95 ? 26.311 43.591 30.895 1.00 20.75 508 SER A CA 1
ATOM 737 C C . SER A 1 95 ? 26.614 42.471 29.886 1.00 18.33 508 SER A C 1
ATOM 738 O O . SER A 1 95 ? 25.723 42.085 29.138 1.00 21.79 508 SER A O 1
ATOM 741 N N . ILE A 1 96 ? 27.833 41.926 29.904 1.00 15.94 509 ILE A N 1
ATOM 742 C CA . ILE A 1 96 ? 28.241 40.934 28.926 1.00 15.98 509 ILE A CA 1
ATOM 743 C C . ILE A 1 96 ? 28.054 39.545 29.515 1.00 15.73 509 ILE A C 1
ATOM 744 O O . ILE A 1 96 ? 28.668 39.200 30.520 1.00 15.04 509 ILE A O 1
ATOM 749 N N . ILE A 1 97 ? 27.215 38.753 28.866 1.00 14.84 510 ILE A N 1
ATOM 750 C CA . ILE A 1 97 ? 27.052 37.344 29.205 1.00 13.87 510 ILE A CA 1
ATOM 751 C C . ILE A 1 97 ? 27.963 36.505 28.323 1.00 12.74 510 ILE A C 1
ATOM 752 O O . ILE A 1 97 ? 28.011 36.707 27.096 1.00 13.02 510 ILE A O 1
ATOM 757 N N . SER A 1 98 ? 28.683 35.565 28.944 1.00 13.14 511 SER A N 1
ATOM 758 C CA . SER A 1 98 ? 29.540 34.622 28.259 1.00 12.87 511 SER A CA 1
ATOM 759 C C . SER A 1 98 ? 29.080 33.193 28.552 1.00 11.27 511 SER A C 1
ATOM 760 O O . SER A 1 98 ? 28.913 32.813 29.711 1.00 13.01 511 SER A O 1
ATOM 763 N N . ILE A 1 99 ? 28.896 32.448 27.465 1.00 11.33 512 ILE A N 1
ATOM 764 C CA . ILE A 1 99 ? 28.577 31.030 27.485 1.00 11.17 512 ILE A CA 1
ATOM 765 C C . ILE A 1 99 ? 29.833 30.322 27.012 1.00 10.60 512 ILE A C 1
ATOM 766 O O . ILE A 1 99 ? 30.202 30.410 25.840 1.00 11.73 512 ILE A O 1
ATOM 771 N N . ASN A 1 100 ? 30.484 29.626 27.931 1.00 11.02 513 ASN A N 1
ATOM 772 C CA . ASN A 1 100 ? 31.731 28.943 27.639 1.00 11.38 513 ASN A CA 1
ATOM 773 C C . ASN A 1 100 ? 31.526 27.464 27.578 1.00 10.78 513 ASN A C 1
ATOM 774 O O . ASN A 1 100 ? 31.005 26.867 28.534 1.00 11.29 513 ASN A O 1
ATOM 779 N N . PHE A 1 101 ? 31.933 26.867 26.482 1.00 11.15 514 PHE A N 1
ATOM 780 C CA . PHE A 1 101 ? 31.900 25.406 26.288 1.00 10.91 514 PHE A CA 1
ATOM 781 C C . PHE A 1 101 ? 33.239 24.828 26.711 1.00 11.56 514 PHE A C 1
ATOM 782 O O . PHE A 1 101 ? 34.282 25.429 26.460 1.00 13.80 514 PHE A O 1
ATOM 790 N N . SER A 1 102 ? 33.217 23.635 27.274 1.00 11.31 515 SER A N 1
ATOM 791 C CA . SER A 1 102 ? 34.426 23.024 27.802 1.00 11.77 515 SER A CA 1
ATOM 792 C C . SER A 1 102 ? 35.457 22.739 26.733 1.00 12.87 515 SER A C 1
ATOM 793 O O . SER A 1 102 ? 36.659 22.701 27.023 1.00 13.88 515 SER A O 1
ATOM 796 N N . SER A 1 103 ? 35.014 22.493 25.501 1.00 12.29 516 SER A N 1
ATOM 797 C CA . SER A 1 103 ? 35.888 22.318 24.370 1.00 14.16 516 SER A CA 1
ATOM 798 C C . SER A 1 103 ? 35.163 22.883 23.154 1.00 12.52 516 SER A C 1
ATOM 799 O O . SER A 1 103 ? 33.963 23.197 23.212 1.00 13.63 516 SER A O 1
ATOM 802 N N . SER A 1 104 ? 35.893 23.011 22.058 1.00 13.90 517 SER A N 1
ATOM 803 C CA . SER A 1 104 ? 35.306 23.589 20.863 1.00 13.60 517 SER A CA 1
ATOM 804 C C . SER A 1 104 ? 34.201 22.703 20.298 1.00 13.40 517 SER A C 1
ATOM 805 O O . SER A 1 104 ? 34.328 21.497 20.206 1.00 14.20 517 SER A O 1
ATOM 808 N N . LEU A 1 105 ? 33.122 23.346 19.890 1.00 12.05 518 LEU A N 1
ATOM 809 C CA . LEU A 1 105 ? 32.015 22.634 19.280 1.00 11.60 518 LEU A CA 1
ATOM 810 C C . LEU A 1 105 ? 32.381 22.184 17.852 1.00 12.42 518 LEU A C 1
ATOM 811 O O . LEU A 1 105 ? 33.224 22.776 17.182 1.00 14.28 518 LEU A O 1
ATOM 816 N N . GLU A 1 106 ? 31.762 21.097 17.402 1.00 12.64 519 GLU A N 1
ATOM 817 C CA . GLU A 1 106 ? 31.899 20.667 16.017 1.00 13.75 519 GLU A CA 1
ATOM 818 C C . GLU A 1 106 ? 31.022 21.538 15.129 1.00 13.59 519 GLU A C 1
ATOM 819 O O . GLU A 1 106 ? 29.821 21.671 15.380 1.00 14.37 519 GLU A O 1
ATOM 830 N N . PRO A 1 107 ? 31.577 22.099 14.050 1.00 14.37 520 PRO A N 1
ATOM 831 C CA . PRO A 1 107 ? 30.727 22.863 13.153 1.00 15.56 520 PRO A CA 1
ATOM 832 C C . PRO A 1 107 ? 29.626 22.029 12.496 1.00 13.88 520 PRO A C 1
ATOM 833 O O . PRO A 1 107 ? 29.853 20.887 12.129 1.00 14.70 520 PRO A O 1
ATOM 837 N N . ASN A 1 108 ? 28.472 22.646 12.298 1.00 14.31 521 ASN A N 1
ATOM 838 C CA . ASN A 1 108 ? 27.405 22.093 11.454 1.00 15.51 521 ASN A CA 1
ATOM 839 C C . ASN A 1 108 ? 26.782 20.797 11.981 1.00 15.29 521 ASN A C 1
ATOM 840 O O . ASN A 1 108 ? 26.245 20.006 11.223 1.00 17.25 521 ASN A O 1
ATOM 845 N N . ILE A 1 109 ? 26.842 20.631 13.295 1.00 13.41 522 ILE A N 1
ATOM 846 C CA . ILE A 1 109 ? 26.183 19.543 13.968 1.00 13.49 522 ILE A CA 1
ATOM 847 C C . ILE A 1 109 ? 25.334 20.146 15.085 1.00 11.94 522 ILE A C 1
ATOM 848 O O . ILE A 1 109 ? 25.790 21.005 15.840 1.00 11.85 522 ILE A O 1
ATOM 853 N N . MET A 1 110 ? 24.099 19.683 15.213 1.00 11.81 523 MET A N 1
ATOM 854 C CA . MET A 1 110 ? 23.211 20.217 16.215 1.00 10.74 523 MET A CA 1
ATOM 855 C C . MET A 1 110 ? 23.727 19.972 17.639 1.00 10.66 523 MET A C 1
ATOM 856 O O . MET A 1 110 ? 24.229 18.900 17.945 1.00 11.10 523 MET A O 1
ATOM 861 N N . VAL A 1 111 ? 23.563 20.965 18.495 1.00 10.03 524 VAL A N 1
ATOM 862 C CA . VAL A 1 111 ? 23.870 20.892 19.927 1.00 9.54 524 VAL A CA 1
ATOM 863 C C . VAL A 1 111 ? 22.536 20.755 20.643 1.00 9.65 524 VAL A C 1
ATOM 864 O O . VAL A 1 111 ? 21.598 21.510 20.355 1.00 11.14 524 VAL A O 1
ATOM 868 N N . SER A 1 112 ? 22.453 19.801 21.586 1.00 9.87 525 SER A N 1
ATOM 869 C CA . SER A 1 112 ? 21.204 19.614 22.319 1.00 10.18 525 SER A CA 1
ATOM 870 C C . SER A 1 112 ? 20.852 20.815 23.210 1.00 10.74 525 SER A C 1
ATOM 871 O O . SER A 1 112 ? 21.717 21.534 23.686 1.00 11.35 525 SER A O 1
ATOM 874 N N . ALA A 1 113 ? 19.541 21.012 23.421 1.00 9.96 526 ALA A N 1
ATOM 875 C CA . ALA A 1 113 ? 19.047 21.983 24.356 1.00 9.74 526 ALA A CA 1
ATOM 876 C C . ALA A 1 113 ? 19.540 21.652 25.769 1.00 10.96 526 ALA A C 1
ATOM 877 O O . ALA A 1 113 ? 19.738 20.500 26.141 1.00 11.54 526 ALA A O 1
ATOM 879 N N . TRP A 1 114 ? 19.682 22.690 26.576 1.00 11.53 527 TRP A N 1
ATOM 880 C CA . TRP A 1 114 ? 20.137 22.524 27.956 1.00 12.06 527 TRP A CA 1
ATOM 881 C C . TRP A 1 114 ? 19.409 23.467 28.857 1.00 11.24 527 TRP A C 1
ATOM 882 O O . TRP A 1 114 ? 18.866 24.486 28.449 1.00 11.48 527 TRP A O 1
ATOM 893 N N . THR A 1 115 ? 19.449 23.120 30.138 1.00 11.68 528 THR A N 1
ATOM 894 C CA . THR A 1 115 ? 18.883 23.939 31.172 1.00 11.99 528 THR A CA 1
ATOM 895 C C . THR A 1 115 ? 19.791 23.950 32.395 1.00 10.92 528 THR A C 1
ATOM 896 O O . THR A 1 115 ? 20.275 22.905 32.791 1.00 12.57 528 THR A O 1
ATOM 903 N N . ALA A 1 116 ? 19.943 25.117 32.992 1.00 10.66 529 ALA A N 1
ATOM 904 C CA . ALA A 1 116 ? 20.690 25.303 34.230 1.00 10.74 529 ALA A CA 1
ATOM 905 C C . ALA A 1 116 ? 19.764 25.851 35.292 1.00 10.90 529 ALA A C 1
ATOM 906 O O . ALA A 1 116 ? 18.823 26.601 34.992 1.00 13.27 529 ALA A O 1
ATOM 908 N N . SER A 1 117 ? 20.022 25.530 36.560 1.00 10.51 530 SER A N 1
ATOM 909 C CA . SER A 1 117 ? 19.192 26.004 37.664 1.00 10.99 530 SER A CA 1
ATOM 910 C C . SER A 1 117 ? 20.070 26.272 38.877 1.00 10.81 530 SER A C 1
ATOM 911 O O . SER A 1 117 ? 20.850 25.394 39.275 1.00 11.20 530 SER A O 1
ATOM 914 N N . ILE A 1 118 ? 19.904 27.468 39.448 1.00 11.77 531 ILE A N 1
ATOM 915 C CA . ILE A 1 118 ? 20.531 27.848 40.707 1.00 11.29 531 ILE A CA 1
ATOM 916 C C . ILE A 1 118 ? 19.428 28.161 41.707 1.00 12.42 531 ILE A C 1
ATOM 917 O O . ILE A 1 118 ? 18.492 28.885 41.391 1.00 14.08 531 ILE A O 1
ATOM 922 N N . THR A 1 119 ? 19.576 27.638 42.922 1.00 13.63 532 THR A N 1
ATOM 923 C CA . THR A 1 119 ? 18.735 28.055 44.043 1.00 14.37 532 THR A CA 1
ATOM 924 C C . THR A 1 119 ? 19.489 28.977 44.995 1.00 16.30 532 THR A C 1
ATOM 925 O O . THR A 1 119 ? 20.621 28.685 45.387 1.00 18.10 532 THR A O 1
ATOM 929 N N . ARG A 1 120 ? 18.853 30.092 45.360 1.00 17.62 533 ARG A N 1
ATOM 930 C CA . ARG A 1 120 ? 19.325 30.956 46.456 1.00 20.53 533 ARG A CA 1
ATOM 931 C C . ARG A 1 120 ? 18.344 30.819 47.617 1.00 23.91 533 ARG A C 1
ATOM 932 O O . ARG A 1 120 ? 17.125 30.978 47.439 1.00 26.10 533 ARG A O 1
ATOM 940 N N . THR A 1 121 ? 18.873 30.563 48.807 1.00 33.61 534 THR A N 1
ATOM 941 C CA . THR A 1 121 ? 18.040 30.365 50.003 1.00 41.02 534 THR A CA 1
ATOM 942 C C . THR A 1 121 ? 18.010 31.647 50.846 1.00 50.66 534 THR A C 1
ATOM 943 O O . THR A 1 121 ? 18.818 32.555 50.625 1.00 47.45 534 THR A O 1
ATOM 947 N N . THR B 1 7 ? -3.562 18.744 42.533 1.00 49.26 420 THR B N 1
ATOM 948 C CA . THR B 1 7 ? -2.152 19.135 42.041 1.00 44.96 420 THR B CA 1
ATOM 949 C C . THR B 1 7 ? -1.016 18.610 43.028 1.00 38.79 420 THR B C 1
ATOM 950 O O . THR B 1 7 ? -1.226 17.546 43.606 1.00 52.44 420 THR B O 1
ATOM 954 N N . ARG B 1 8 ? 0.175 19.253 43.149 1.00 25.33 421 ARG B N 1
ATOM 955 C CA . ARG B 1 8 ? 1.108 19.116 44.342 1.00 28.98 421 ARG B CA 1
ATOM 956 C C . ARG B 1 8 ? 2.567 19.456 43.992 1.00 18.45 421 ARG B C 1
ATOM 957 O O . ARG B 1 8 ? 3.108 18.970 43.012 1.00 19.21 421 ARG B O 1
ATOM 965 N N . GLN B 1 9 ? 3.175 20.324 44.787 1.00 18.46 422 GLN B N 1
ATOM 966 C CA . GLN B 1 9 ? 4.523 20.716 44.524 1.00 18.21 422 GLN B CA 1
ATOM 967 C C . GLN B 1 9 ? 5.148 21.259 45.768 1.00 17.82 422 GLN B C 1
ATOM 968 O O . GLN B 1 9 ? 4.461 21.732 46.672 1.00 20.74 422 GLN B O 1
ATOM 974 N N . GLY B 1 10 ? 6.464 21.217 45.803 1.00 16.27 423 GLY B N 1
ATOM 975 C CA . GLY B 1 10 ? 7.171 21.768 46.940 1.00 17.41 423 GLY B CA 1
ATOM 976 C C . GLY B 1 10 ? 8.658 21.720 46.716 1.00 16.19 423 GLY B C 1
ATOM 977 O O . GLY B 1 10 ? 9.124 21.337 45.646 1.00 15.28 423 GLY B O 1
ATOM 978 N N . SER B 1 11 ? 9.383 22.153 47.739 1.00 16.89 424 SER B N 1
ATOM 979 C CA . SER B 1 11 ? 10.827 22.302 47.694 1.00 16.59 424 SER B CA 1
ATOM 980 C C . SER B 1 11 ? 11.407 21.793 48.995 1.00 17.48 424 SER B C 1
ATOM 981 O O . SER B 1 11 ? 10.742 21.791 50.037 1.00 20.97 424 SER B O 1
ATOM 984 N N . ARG B 1 12 ? 12.664 21.380 48.932 1.00 15.62 425 ARG B N 1
ATOM 985 C CA . ARG B 1 12 ? 13.412 20.940 50.125 1.00 17.41 425 ARG B CA 1
ATOM 986 C C . ARG B 1 12 ? 14.865 21.341 49.927 1.00 16.22 425 ARG B C 1
ATOM 987 O O . ARG B 1 12 ? 15.517 20.858 49.010 1.00 16.85 425 ARG B O 1
ATOM 995 N N . VAL B 1 13 ? 15.364 22.201 50.812 1.00 16.69 426 VAL B N 1
ATOM 996 C CA . VAL B 1 13 ? 16.773 22.542 50.854 1.00 15.67 426 VAL B CA 1
ATOM 997 C C . VAL B 1 13 ? 17.410 21.634 51.896 1.00 17.15 426 VAL B C 1
ATOM 998 O O . VAL B 1 13 ? 16.953 21.583 53.035 1.00 23.11 426 VAL B O 1
ATOM 1002 N N . VAL B 1 14 ? 18.403 20.868 51.482 1.00 15.53 427 VAL B N 1
ATOM 1003 C CA . VAL B 1 14 ? 19.035 19.883 52.338 1.00 15.99 427 VAL B CA 1
ATOM 1004 C C . VAL B 1 14 ? 20.460 20.310 52.607 1.00 15.46 427 VAL B C 1
ATOM 1005 O O . VAL B 1 14 ? 21.236 20.495 51.672 1.00 15.90 427 VAL B O 1
ATOM 1009 N N . GLY B 1 15 ? 20.818 20.475 53.886 1.00 16.46 428 GLY B N 1
ATOM 1010 C CA . GLY B 1 15 ? 22.233 20.545 54.289 1.00 17.58 428 GLY B CA 1
ATOM 1011 C C . GLY B 1 15 ? 22.765 19.131 54.430 1.00 17.41 428 GLY B C 1
ATOM 1012 O O . GLY B 1 15 ? 22.258 18.369 55.250 1.00 25.43 428 GLY B O 1
ATOM 1013 N N . PHE B 1 16 ? 23.738 18.757 53.612 1.00 15.34 429 PHE B N 1
ATOM 1014 C CA . PHE B 1 16 ? 24.367 17.438 53.668 1.00 14.57 429 PHE B CA 1
ATOM 1015 C C . PHE B 1 16 ? 25.848 17.659 53.876 1.00 14.75 429 PHE B C 1
ATOM 1016 O O . PHE B 1 16 ? 26.501 18.331 53.075 1.00 14.09 429 PHE B O 1
ATOM 1024 N N . MET B 1 17 ? 26.366 17.127 54.976 1.00 15.84 430 MET B N 1
ATOM 1025 C CA . MET B 1 17 ? 27.695 17.497 55.411 1.00 16.22 430 MET B CA 1
ATOM 1026 C C . MET B 1 17 ? 27.769 19.033 55.413 1.00 14.21 430 MET B C 1
ATOM 1027 O O . MET B 1 17 ? 26.884 19.691 55.969 1.00 15.75 430 MET B O 1
ATOM 1036 N N . ASP B 1 18 ? 28.805 19.596 54.803 1.00 14.28 431 ASP B N 1
ATOM 1037 C CA . ASP B 1 18 ? 29.017 21.035 54.775 1.00 13.74 431 ASP B CA 1
ATOM 1038 C C . ASP B 1 18 ? 28.637 21.663 53.442 1.00 13.65 431 ASP B C 1
ATOM 1039 O O . ASP B 1 18 ? 29.234 22.646 53.069 1.00 14.77 431 ASP B O 1
ATOM 1044 N N . PHE B 1 19 ? 27.639 21.112 52.736 1.00 12.35 432 PHE B N 1
ATOM 1045 C CA . PHE B 1 19 ? 27.144 21.766 51.537 1.00 12.13 432 PHE B CA 1
ATOM 1046 C C . PHE B 1 19 ? 25.622 21.657 51.460 1.00 12.21 432 PHE B C 1
ATOM 1047 O O . PHE B 1 19 ? 24.987 20.944 52.238 1.00 14.71 432 PHE B O 1
ATOM 1055 N N . ILE B 1 20 ? 25.037 22.368 50.505 1.00 12.94 433 ILE B N 1
ATOM 1056 C CA . ILE B 1 20 ? 23.573 22.471 50.340 1.00 13.44 433 ILE B CA 1
ATOM 1057 C C . ILE B 1 20 ? 23.196 21.866 48.991 1.00 12.47 433 ILE B C 1
ATOM 1058 O O . ILE B 1 20 ? 23.853 22.119 47.987 1.00 13.51 433 ILE B O 1
ATOM 1063 N N . ILE B 1 21 ? 22.097 21.113 48.962 1.00 11.89 434 ILE B N 1
ATOM 1064 C CA . ILE B 1 21 ? 21.421 20.781 47.715 1.00 12.46 434 ILE B CA 1
ATOM 1065 C C . ILE B 1 21 ? 19.960 21.233 47.859 1.00 12.77 434 ILE B C 1
ATOM 1066 O O . ILE B 1 21 ? 19.390 21.233 48.947 1.00 15.80 434 ILE B O 1
ATOM 1075 N N . ALA B 1 22 ? 19.388 21.660 46.742 1.00 11.59 435 ALA B N 1
ATOM 1076 C CA . ALA B 1 22 ? 18.049 22.198 46.720 1.00 11.90 435 ALA B CA 1
ATOM 1077 C C . ALA B 1 22 ? 17.214 21.401 45.722 1.00 11.35 435 ALA B C 1
ATOM 1078 O O . ALA B 1 22 ? 17.444 21.439 44.522 1.00 12.27 435 ALA B O 1
ATOM 1080 N N . LEU B 1 23 ? 16.230 20.695 46.242 1.00 11.56 436 LEU B N 1
ATOM 1081 C CA . LEU B 1 23 ? 15.332 19.825 45.488 1.00 11.18 436 LEU B CA 1
ATOM 1082 C C . LEU B 1 23 ? 13.962 20.445 45.325 1.00 11.41 436 LEU B C 1
ATOM 1083 O O . LEU B 1 23 ? 13.462 21.138 46.213 1.00 13.10 436 LEU B O 1
ATOM 1088 N N . GLY B 1 24 ? 13.364 20.163 44.190 1.00 11.39 437 GLY B N 1
ATOM 1089 C CA . GLY B 1 24 ? 11.975 20.502 43.945 1.00 12.03 437 GLY B CA 1
ATOM 1090 C C . GLY B 1 24 ? 11.248 19.256 43.504 1.00 11.61 437 GLY B C 1
ATOM 1091 O O . GLY B 1 24 ? 11.808 18.376 42.867 1.00 13.04 437 GLY B O 1
ATOM 1092 N N . TRP B 1 25 ? 9.979 19.163 43.866 1.00 12.04 438 TRP B N 1
ATOM 1093 C CA . TRP B 1 25 ? 9.149 18.053 43.435 1.00 12.68 438 TRP B CA 1
ATOM 1094 C C . TRP B 1 25 ? 7.818 18.569 42.916 1.00 12.38 438 TRP B C 1
ATOM 1095 O O . TRP B 1 25 ? 7.332 19.618 43.333 1.00 13.05 438 TRP B O 1
ATOM 1106 N N . GLN B 1 26 ? 7.233 17.797 42.010 1.00 12.46 439 GLN B N 1
ATOM 1107 C CA . GLN B 1 26 ? 5.953 18.142 41.439 1.00 13.21 439 GLN B CA 1
ATOM 1108 C C . GLN B 1 26 ? 5.227 16.872 41.082 1.00 12.62 439 GLN B C 1
ATOM 1109 O O . GLN B 1 26 ? 5.817 15.907 40.560 1.00 14.22 439 GLN B O 1
ATOM 1120 N N . ILE B 1 27 ? 3.910 16.890 41.311 1.00 12.85 440 ILE B N 1
ATOM 1121 C CA . ILE B 1 27 ? 3.009 15.857 40.801 1.00 13.72 440 ILE B CA 1
ATOM 1122 C C . ILE B 1 27 ? 2.111 16.553 39.803 1.00 13.13 440 ILE B C 1
ATOM 1123 O O . ILE B 1 27 ? 1.548 17.617 40.124 1.00 14.81 440 ILE B O 1
ATOM 1128 N N . ILE B 1 28 ? 2.002 15.976 38.600 1.00 12.14 441 ILE B N 1
ATOM 1129 C CA . ILE B 1 28 ? 1.123 16.518 37.568 1.00 12.44 441 ILE B CA 1
ATOM 1130 C C . ILE B 1 28 ? 0.084 15.449 37.255 1.00 11.97 441 ILE B C 1
ATOM 1131 O O . ILE B 1 28 ? 0.281 14.561 36.413 1.00 13.34 441 ILE B O 1
ATOM 1136 N N . PRO B 1 29 ? -1.078 15.525 37.931 1.00 13.01 442 PRO B N 1
ATOM 1137 C CA . PRO B 1 29 ? -2.158 14.622 37.614 1.00 12.95 442 PRO B CA 1
ATOM 1138 C C . PRO B 1 29 ? -2.633 14.837 36.182 1.00 11.71 442 PRO B C 1
ATOM 1139 O O . PRO B 1 29 ? -2.620 15.965 35.674 1.00 13.04 442 PRO B O 1
ATOM 1143 N N . SER B 1 30 ? -3.122 13.753 35.584 1.00 12.08 443 SER B N 1
ATOM 1144 C CA . SER B 1 30 ? -3.524 13.782 34.200 1.00 11.76 443 SER B CA 1
ATOM 1145 C C . SER B 1 30 ? -4.466 12.618 33.941 1.00 12.80 443 SER B C 1
ATOM 1146 O O . SER B 1 30 ? -4.357 11.572 34.585 1.00 13.99 443 SER B O 1
ATOM 1149 N N . ASN B 1 31 ? -5.310 12.779 32.922 1.00 11.92 444 ASN B N 1
ATOM 1150 C CA . ASN B 1 31 ? -6.069 11.647 32.416 1.00 13.09 444 ASN B CA 1
ATOM 1151 C C . ASN B 1 31 ? -5.280 10.777 31.462 1.00 12.97 444 ASN B C 1
ATOM 1152 O O . ASN B 1 31 ? -5.722 9.696 31.116 1.00 15.68 444 ASN B O 1
ATOM 1157 N N . ILE B 1 32 ? -4.107 11.248 31.042 1.00 12.87 445 ILE B N 1
ATOM 1158 C CA . ILE B 1 32 ? -3.302 10.584 29.989 1.00 13.73 445 ILE B CA 1
ATOM 1159 C C . ILE B 1 32 ? -1.887 10.215 30.497 1.00 13.49 445 ILE B C 1
ATOM 1160 O O . ILE B 1 32 ? -1.419 9.098 30.323 1.00 15.18 445 ILE B O 1
ATOM 1169 N N . ARG B 1 33 ? -1.199 11.183 31.099 1.00 11.98 446 ARG B N 1
ATOM 1170 C CA . ARG B 1 33 ? 0.215 11.054 31.464 1.00 11.46 446 ARG B CA 1
ATOM 1171 C C . ARG B 1 33 ? 0.443 11.688 32.834 1.00 11.03 446 ARG B C 1
ATOM 1172 O O . ARG B 1 33 ? 0.703 12.880 32.962 1.00 11.87 446 ARG B O 1
ATOM 1180 N N . TYR B 1 34 ? 0.252 10.869 33.857 1.00 11.51 447 TYR B N 1
ATOM 1181 C CA . TYR B 1 34 ? 0.320 11.295 35.248 1.00 11.68 447 TYR B CA 1
ATOM 1182 C C . TYR B 1 34 ? 1.802 11.285 35.654 1.00 11.65 447 TYR B C 1
ATOM 1183 O O . TYR B 1 34 ? 2.399 10.229 35.665 1.00 12.57 447 TYR B O 1
ATOM 1192 N N . ILE B 1 35 ? 2.355 12.458 35.946 1.00 11.10 448 ILE B N 1
ATOM 1193 C CA . ILE B 1 35 ? 3.796 12.618 36.075 1.00 11.04 448 ILE B CA 1
ATOM 1194 C C . ILE B 1 35 ? 4.215 12.939 37.513 1.00 10.42 448 ILE B C 1
ATOM 1195 O O . ILE B 1 35 ? 3.593 13.720 38.211 1.00 11.69 448 ILE B O 1
ATOM 1200 N N . TYR B 1 36 ? 5.362 12.363 37.883 1.00 10.42 449 TYR B N 1
ATOM 1201 C CA . TYR B 1 36 ? 6.079 12.676 39.121 1.00 11.08 449 TYR B CA 1
ATOM 1202 C C . TYR B 1 36 ? 7.456 13.207 38.727 1.00 10.51 449 TYR B C 1
ATOM 1203 O O . TYR B 1 36 ? 8.175 12.541 37.992 1.00 10.29 449 TYR B O 1
ATOM 1212 N N . ILE B 1 37 ? 7.777 14.407 39.204 1.00 10.87 450 ILE B N 1
ATOM 1213 C CA . ILE B 1 37 ? 9.013 15.085 38.847 1.00 10.71 450 ILE B CA 1
ATOM 1214 C C . ILE B 1 37 ? 9.821 15.360 40.099 1.00 10.64 450 ILE B C 1
ATOM 1215 O O . ILE B 1 37 ? 9.300 15.839 41.104 1.00 11.87 450 ILE B O 1
ATOM 1220 N N . LEU B 1 38 ? 11.128 15.079 39.994 1.00 10.16 451 LEU B N 1
ATOM 1221 C CA . LEU B 1 38 ? 12.101 15.472 41.014 1.00 9.96 451 LEU B CA 1
ATOM 1222 C C . LEU B 1 38 ? 13.212 16.244 40.326 1.00 9.90 451 LEU B C 1
ATOM 1223 O O . LEU B 1 38 ? 13.776 15.774 39.353 1.00 11.05 451 LEU B O 1
ATOM 1228 N N . ASN B 1 39 ? 13.520 17.433 40.811 1.00 10.77 452 ASN B N 1
ATOM 1229 C CA . ASN B 1 39 ? 14.646 18.120 40.280 1.00 11.83 452 ASN B CA 1
ATOM 1230 C C . ASN B 1 39 ? 15.563 18.656 41.344 1.00 10.57 452 ASN B C 1
ATOM 1231 O O . ASN B 1 39 ? 15.222 18.697 42.523 1.00 11.37 452 ASN B O 1
ATOM 1236 N N . CYS B 1 40 ? 16.753 19.020 40.899 1.00 9.50 453 CYS B N 1
ATOM 1237 C CA . CYS B 1 40 ? 17.802 19.454 41.797 1.00 10.08 453 CYS B CA 1
ATOM 1238 C C . CYS B 1 40 ? 18.574 20.557 41.105 1.00 9.02 453 CYS B C 1
ATOM 1239 O O . CYS B 1 40 ? 18.941 20.414 39.929 1.00 10.46 453 CYS B O 1
ATOM 1242 N N . SER B 1 41 ? 18.800 21.650 41.820 1.00 9.37 454 SER B N 1
ATOM 1243 C CA . SER B 1 41 ? 19.635 22.730 41.296 1.00 9.58 454 SER B CA 1
ATOM 1244 C C . SER B 1 41 ? 21.114 22.303 41.274 1.00 9.28 454 SER B C 1
ATOM 1245 O O . SER B 1 41 ? 21.488 21.312 41.917 1.00 10.26 454 SER B O 1
ATOM 1248 N N . GLN B 1 42 ? 21.939 23.037 40.559 1.00 9.41 455 GLN B N 1
ATOM 1249 C CA . GLN B 1 42 ? 23.377 22.756 40.623 1.00 9.27 455 GLN B CA 1
ATOM 1250 C C . GLN B 1 42 ? 23.841 22.868 42.073 1.00 9.42 455 GLN B C 1
ATOM 1251 O O . GLN B 1 42 ? 23.282 23.621 42.879 1.00 10.61 455 GLN B O 1
ATOM 1257 N N . PHE B 1 43 ? 24.899 22.117 42.388 1.00 10.25 456 PHE B N 1
ATOM 1258 C CA . PHE B 1 43 ? 25.450 22.145 43.757 1.00 10.63 456 PHE B CA 1
ATOM 1259 C C . PHE B 1 43 ? 26.930 21.809 43.696 1.00 10.87 456 PHE B C 1
ATOM 1260 O O . PHE B 1 43 ? 27.400 21.241 42.721 1.00 11.47 456 PHE B O 1
ATOM 1268 N N . MET B 1 44 ? 27.632 22.130 44.778 1.00 11.09 457 MET B N 1
ATOM 1269 C CA . MET B 1 44 ? 29.059 21.878 44.845 1.00 12.01 457 MET B CA 1
ATOM 1270 C C . MET B 1 44 ? 29.374 21.017 46.063 1.00 11.47 457 MET B C 1
ATOM 1271 O O . MET B 1 44 ? 29.443 21.503 47.199 1.00 12.89 457 MET B O 1
ATOM 1280 N N . PRO B 1 45 ? 29.591 19.727 45.829 1.00 11.95 458 PRO B N 1
ATOM 1281 C CA . PRO B 1 45 ? 29.966 18.866 46.934 1.00 12.85 458 PRO B CA 1
ATOM 1282 C C . PRO B 1 45 ? 31.377 19.215 47.398 1.00 13.96 458 PRO B C 1
ATOM 1283 O O . PRO B 1 45 ? 32.206 19.651 46.604 1.00 13.91 458 PRO B O 1
ATOM 1287 N N . THR B 1 46 ? 31.654 18.959 48.665 1.00 15.19 459 THR B N 1
ATOM 1288 C CA . THR B 1 46 ? 32.956 19.274 49.267 1.00 15.15 459 THR B CA 1
ATOM 1289 C C . THR B 1 46 ? 33.820 18.055 49.536 1.00 16.01 459 THR B C 1
ATOM 1290 O O . THR B 1 46 ? 34.937 18.194 50.050 1.00 17.81 459 THR B O 1
ATOM 1294 N N . SER B 1 47 ? 33.336 16.874 49.186 1.00 15.95 460 SER B N 1
ATOM 1295 C CA . SER B 1 47 ? 34.070 15.643 49.376 1.00 16.70 460 SER B CA 1
ATOM 1296 C C . SER B 1 47 ? 33.610 14.668 48.316 1.00 16.66 460 SER B C 1
ATOM 1297 O O . SER B 1 47 ? 32.720 14.971 47.493 1.00 17.15 460 SER B O 1
ATOM 1300 N N . ASP B 1 48 ? 34.234 13.501 48.310 1.00 16.10 461 ASP B N 1
ATOM 1301 C CA . ASP B 1 48 ? 33.989 12.494 47.279 1.00 16.27 461 ASP B CA 1
ATOM 1302 C C . ASP B 1 48 ? 32.746 11.682 47.612 1.00 16.25 461 ASP B C 1
ATOM 1303 O O . ASP B 1 48 ? 32.778 10.487 47.813 1.00 18.69 461 ASP B O 1
ATOM 1308 N N . VAL B 1 49 ? 31.620 12.356 47.613 1.00 15.01 462 VAL B N 1
ATOM 1309 C CA . VAL B 1 49 ? 30.342 11.760 47.982 1.00 15.86 462 VAL B CA 1
ATOM 1310 C C . VAL B 1 49 ? 29.851 10.796 46.909 1.00 14.73 462 VAL B C 1
ATOM 1311 O O . VAL B 1 49 ? 29.908 11.104 45.718 1.00 14.96 462 VAL B O 1
ATOM 1318 N N . THR B 1 50 ? 29.316 9.665 47.366 1.00 14.19 463 THR B N 1
ATOM 1319 C CA . THR B 1 50 ? 28.580 8.738 46.497 1.00 13.69 463 THR B CA 1
ATOM 1320 C C . THR B 1 50 ? 27.075 8.766 46.784 1.00 13.52 463 THR B C 1
ATOM 1321 O O . THR B 1 50 ? 26.286 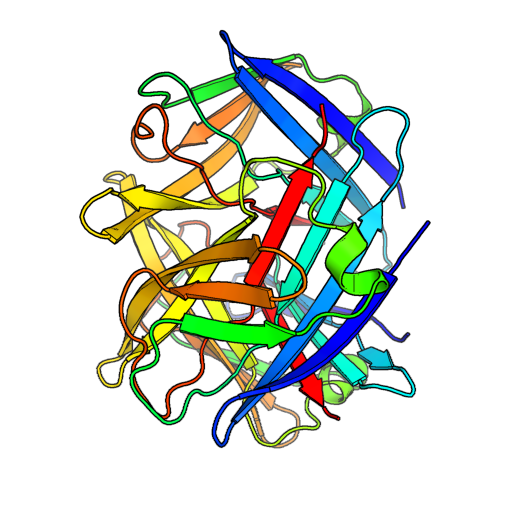8.538 45.869 1.00 16.15 463 THR B O 1
ATOM 1328 N N . THR B 1 51 ? 26.684 9.049 48.018 1.00 12.94 464 THR B N 1
ATOM 1329 C CA . THR B 1 51 ? 25.272 9.035 48.398 1.00 12.88 464 THR B CA 1
ATOM 1330 C C . THR B 1 51 ? 24.968 10.275 49.225 1.00 12.91 464 THR B C 1
A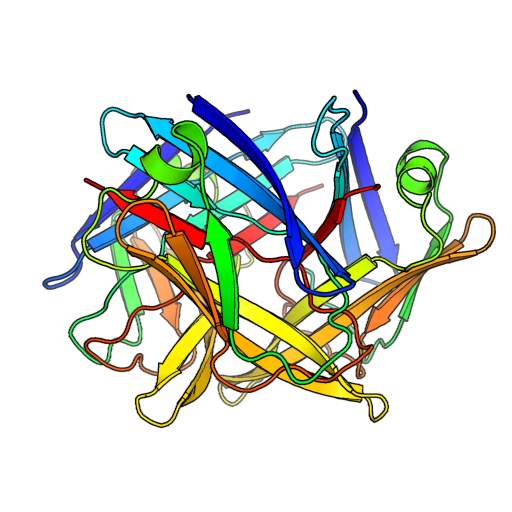TOM 1331 O O . THR B 1 51 ? 25.687 10.580 50.187 1.00 16.48 464 THR B O 1
ATOM 1335 N N . ILE B 1 52 ? 23.925 10.991 48.837 1.00 12.08 465 ILE B N 1
ATOM 1336 C CA . ILE B 1 52 ? 23.369 12.065 49.654 1.00 12.25 465 ILE B CA 1
ATOM 1337 C C . ILE B 1 52 ? 22.062 11.509 50.196 1.00 12.82 465 ILE B C 1
ATOM 1338 O O . ILE B 1 52 ? 21.264 10.995 49.415 1.00 14.41 465 ILE B O 1
ATOM 1343 N N . TYR B 1 53 ? 21.824 11.640 51.495 1.00 12.95 466 TYR B N 1
ATOM 1344 C CA . TYR B 1 53 ? 20.614 11.078 52.114 1.00 13.03 466 TYR B CA 1
ATOM 1345 C C . TYR B 1 53 ? 20.094 12.027 53.193 1.00 13.75 466 TYR B C 1
ATOM 1346 O O . TYR B 1 53 ? 20.857 12.839 53.738 1.00 14.98 466 TYR B O 1
ATOM 1355 N N . PHE B 1 54 ? 18.790 11.939 53.462 1.00 13.86 467 PHE B N 1
ATOM 1356 C CA . PHE B 1 54 ? 18.128 12.803 54.417 1.00 14.74 467 PHE B CA 1
ATOM 1357 C C . PHE B 1 54 ? 16.730 12.266 54.654 1.00 14.48 467 PHE B C 1
ATOM 1358 O O . PHE B 1 54 ? 16.257 11.446 53.884 1.00 15.17 467 PHE B O 1
ATOM 1366 N N . GLN B 1 55 ? 16.093 12.730 55.718 1.00 16.70 468 GLN B N 1
ATOM 1367 C CA . GLN B 1 55 ? 14.719 12.355 55.995 1.00 17.38 468 GLN B CA 1
ATOM 1368 C C . GLN B 1 55 ? 13.769 13.306 55.305 1.00 17.14 468 GLN B C 1
ATOM 1369 O O . GLN B 1 55 ? 13.916 14.522 55.404 1.00 20.40 468 GLN B O 1
ATOM 1380 N N . ALA B 1 56 ? 12.778 12.760 54.620 1.00 18.80 469 ALA B N 1
ATOM 1381 C CA . ALA B 1 56 ? 11.778 13.551 53.909 1.00 20.02 469 ALA B CA 1
ATOM 1382 C C . ALA B 1 56 ? 10.541 13.718 54.724 1.00 21.56 469 ALA B C 1
ATOM 1383 O O . ALA B 1 56 ? 10.222 12.887 55.546 1.00 26.49 469 ALA B O 1
ATOM 1385 N N . ASP B 1 57 ? 9.817 14.798 54.445 1.00 21.10 470 ASP B N 1
ATOM 1386 C CA . ASP B 1 57 ? 8.461 15.008 54.963 1.00 23.91 470 ASP B CA 1
ATOM 1387 C C . ASP B 1 57 ? 7.452 14.492 53.929 1.00 23.97 470 ASP B C 1
ATOM 1388 O O . ASP B 1 57 ? 7.815 14.028 52.842 1.00 21.90 4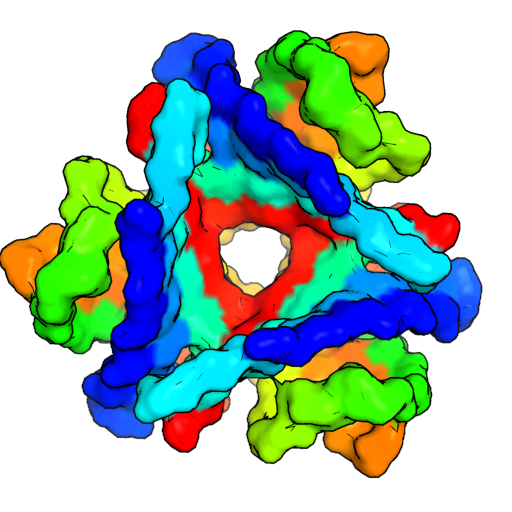70 ASP B O 1
ATOM 1393 N N . SER B 1 58 ? 6.175 14.532 54.285 1.00 26.69 471 SER B N 1
ATOM 1394 C CA . SER B 1 58 ? 5.142 13.864 53.482 1.00 26.41 471 SER B CA 1
ATOM 1395 C C . SER B 1 58 ? 5.083 14.337 52.030 1.00 21.84 471 SER B C 1
ATOM 1396 O O . SER B 1 58 ? 4.807 13.533 51.151 1.00 24.73 471 SER B O 1
ATOM 1399 N N . GLY B 1 59 ? 5.343 15.625 51.794 1.00 23.85 472 GLY B N 1
ATOM 1400 C CA . GLY B 1 59 ? 5.252 16.185 50.459 1.00 21.85 472 GLY B CA 1
ATOM 1401 C C . GLY B 1 59 ? 6.246 15.521 49.521 1.00 20.81 472 GLY B C 1
ATOM 1402 O O . GLY B 1 59 ? 5.886 14.917 48.498 1.00 20.62 472 GLY B O 1
ATOM 1403 N N . LEU B 1 60 ? 7.520 15.581 49.876 1.00 18.89 473 LEU B N 1
ATOM 1404 C CA . LEU B 1 60 ? 8.517 14.965 49.044 1.00 16.06 473 LEU B CA 1
ATOM 1405 C C . LEU B 1 60 ? 8.343 13.452 48.985 1.00 15.94 473 LEU B C 1
ATOM 1406 O O . LEU B 1 60 ? 8.508 12.830 47.930 1.00 16.85 473 LEU B O 1
ATOM 1411 N N . GLU B 1 61 ? 7.956 12.832 50.097 1.00 16.96 474 GLU B N 1
ATOM 1412 C CA . GLU B 1 61 ? 7.680 11.396 50.088 1.00 17.85 474 GLU B CA 1
ATOM 1413 C C . GLU B 1 61 ? 6.620 11.000 49.072 1.00 17.26 474 GLU B C 1
ATOM 1414 O O . GLU B 1 61 ? 6.650 9.870 48.558 1.00 17.84 474 GLU B O 1
ATOM 1420 N N . SER B 1 62 ? 5.683 11.918 48.813 1.00 17.06 475 SER B N 1
ATOM 1421 C CA . SER B 1 62 ? 4.513 11.619 48.008 1.00 19.72 475 SER B CA 1
ATOM 1422 C C . SER B 1 62 ? 4.804 11.352 46.535 1.00 18.05 475 SER B C 1
ATOM 1423 O O . SER B 1 62 ? 3.945 10.823 45.839 1.00 18.20 475 SER B O 1
ATOM 1426 N N . ILE B 1 63 ? 6.011 11.676 46.052 1.00 15.88 476 ILE B N 1
ATOM 1427 C CA . ILE B 1 63 ? 6.347 11.348 44.651 1.00 13.84 476 ILE B CA 1
ATOM 1428 C C . ILE B 1 63 ? 6.920 9.951 44.460 1.00 14.50 476 ILE B C 1
ATOM 1429 O O . ILE B 1 63 ? 7.095 9.545 43.324 1.00 15.62 476 ILE B O 1
ATOM 1434 N N . PHE B 1 64 ? 7.192 9.230 45.563 1.00 15.86 477 PHE B N 1
ATOM 1435 C CA . PHE B 1 64 ? 7.839 7.929 45.505 1.00 17.34 477 PHE B CA 1
ATOM 1436 C C . PHE B 1 64 ? 6.775 6.869 45.613 1.00 21.93 477 PHE B C 1
ATOM 1437 O O . PHE B 1 64 ? 6.653 6.208 46.623 1.00 30.19 477 PHE B O 1
ATOM 1445 N N . VAL B 1 65 ? 5.985 6.763 44.552 1.00 23.10 478 VAL B N 1
ATOM 1446 C CA . VAL B 1 65 ? 4.806 5.891 44.452 1.00 25.07 478 VAL B CA 1
ATOM 1447 C C . VAL B 1 65 ? 5.134 4.609 43.688 1.00 28.20 478 VAL B C 1
ATOM 1448 O O . VAL B 1 65 ? 4.515 3.591 43.907 1.00 28.60 478 VAL B O 1
ATOM 1452 N N . MET B 1 66 ? 6.102 4.662 42.781 1.00 32.13 479 MET B N 1
ATOM 1453 C CA . MET B 1 66 ? 6.496 3.496 41.970 1.00 33.61 479 MET B CA 1
ATOM 1454 C C . MET B 1 66 ? 7.587 2.696 42.675 1.00 31.12 479 MET B C 1
ATOM 1455 O O . MET B 1 66 ? 8.337 3.220 43.514 1.00 29.71 479 MET B O 1
ATOM 1460 N N . ASP B 1 67 ? 7.680 1.425 42.310 1.00 32.51 480 ASP B N 1
ATOM 1461 C CA . ASP B 1 67 ? 8.749 0.550 42.781 1.00 36.35 480 ASP B CA 1
ATOM 1462 C C . ASP B 1 67 ? 10.081 1.028 42.205 1.00 33.02 480 ASP B C 1
ATOM 1463 O O . ASP B 1 67 ? 11.121 1.022 42.887 1.00 28.75 480 ASP B O 1
ATOM 1468 N N . SER B 1 68 ? 10.045 1.457 40.942 1.00 27.85 481 SER B N 1
ATOM 1469 C CA . SER B 1 68 ? 11.262 1.922 40.275 1.00 21.15 481 SER B CA 1
ATOM 1470 C C . SER B 1 68 ? 11.769 3.256 40.863 1.00 17.28 481 SER B C 1
ATOM 1471 O O . SER B 1 68 ? 11.015 4.227 40.978 1.00 19.05 481 SER B O 1
ATOM 1476 N N . PRO B 1 69 ? 13.065 3.315 41.182 1.00 14.24 482 PRO B N 1
ATOM 1477 C CA . PRO B 1 69 ? 13.622 4.602 41.564 1.00 11.98 482 PRO B CA 1
ATOM 1478 C C . PRO B 1 69 ? 13.644 5.606 40.408 1.00 10.79 482 PRO B C 1
ATOM 1479 O O . PRO B 1 69 ? 13.614 5.208 39.226 1.00 12.45 482 PRO B O 1
ATOM 1483 N N . PHE B 1 70 ? 13.715 6.886 40.748 1.00 10.49 483 PHE B N 1
ATOM 1484 C CA . PHE B 1 70 ? 14.013 7.897 39.741 1.00 9.91 483 PHE B CA 1
ATOM 1485 C C . PHE B 1 70 ? 15.446 7.713 39.252 1.00 9.47 483 PHE B C 1
ATOM 1486 O O . PHE B 1 70 ? 16.350 7.415 40.040 1.00 10.56 483 PHE B O 1
ATOM 1494 N N . TYR B 1 71 ? 15.645 7.924 37.940 1.00 9.32 484 TYR B N 1
ATOM 1495 C CA . TYR B 1 71 ? 16.961 7.861 37.323 1.00 9.78 484 TYR B CA 1
ATOM 1496 C C . TYR B 1 71 ? 17.184 9.074 36.452 1.00 9.56 484 TYR B C 1
ATOM 1497 O O . TYR B 1 71 ? 16.430 9.305 35.505 1.00 10.69 484 TYR B O 1
ATOM 1506 N N . ALA B 1 72 ? 18.251 9.813 36.736 1.00 9.59 485 ALA B N 1
ATOM 1507 C CA . ALA B 1 72 ? 18.617 10.992 35.985 1.00 9.35 485 ALA B CA 1
ATOM 1508 C C . ALA B 1 72 ? 20.131 10.955 35.733 1.00 8.64 485 ALA B C 1
ATOM 1509 O O . ALA B 1 72 ? 20.810 10.011 36.142 1.00 10.33 485 ALA B O 1
ATOM 1511 N N . SER B 1 73 ? 20.659 12.015 35.134 1.00 9.94 486 SER B N 1
ATOM 1512 C CA . SER B 1 73 ? 22.096 12.144 34.988 1.00 10.08 486 SER B CA 1
ATOM 1513 C C . SER B 1 73 ? 22.517 13.548 35.268 1.00 9.35 486 SER B C 1
ATOM 1514 O O . SER B 1 73 ? 21.722 14.497 35.182 1.00 10.58 486 SER B O 1
ATOM 1517 N N . CYS B 1 74 ? 23.799 13.701 35.597 1.00 9.47 487 CYS B N 1
ATOM 1518 C CA . CYS B 1 74 ? 24.383 15.018 35.809 1.00 9.53 487 CYS B CA 1
ATOM 1519 C C . CYS B 1 74 ? 25.854 14.940 35.448 1.00 9.43 487 CYS B C 1
ATOM 1520 O O . CYS B 1 74 ? 26.347 13.876 35.118 1.00 9.88 487 CYS B O 1
ATOM 1523 N N . THR B 1 75 ? 26.516 16.094 35.423 1.00 9.54 488 THR B N 1
ATOM 1524 C CA . THR B 1 75 ? 27.915 16.138 35.036 1.00 9.57 488 THR B CA 1
ATOM 1525 C C . THR B 1 75 ? 28.701 17.018 35.981 1.00 9.08 488 THR B C 1
ATOM 1526 O O . THR B 1 75 ? 28.173 17.884 36.675 1.00 9.39 488 THR B O 1
ATOM 1530 N N . GLN B 1 76 ? 30.023 16.819 35.921 1.00 9.32 489 GLN B N 1
ATOM 1531 C CA . GLN B 1 76 ? 31.023 17.777 36.415 1.00 9.52 489 GLN B CA 1
ATOM 1532 C C . GLN B 1 76 ? 32.049 18.019 35.313 1.00 9.38 489 GLN B C 1
ATOM 1533 O O . GLN B 1 76 ? 32.424 17.107 34.591 1.00 10.22 489 GLN B O 1
ATOM 1539 N N . GLN B 1 77 ? 32.458 19.278 35.200 1.00 9.66 490 GLN B N 1
ATOM 1540 C CA . GLN B 1 77 ? 33.555 19.670 34.336 1.00 10.46 490 GLN B CA 1
ATOM 1541 C C . GLN B 1 77 ? 34.850 19.605 35.148 1.00 9.66 490 GLN B C 1
ATOM 1542 O O . GLN B 1 77 ? 35.019 20.353 36.094 1.00 10.85 490 GLN B O 1
ATOM 1548 N N . LEU B 1 78 ? 35.674 18.626 34.816 1.00 11.27 491 LEU B N 1
ATOM 1549 C CA . LEU B 1 78 ? 36.895 18.383 35.564 1.00 11.39 491 LEU B CA 1
ATOM 1550 C C . LEU B 1 78 ? 37.969 19.395 35.186 1.00 12.47 491 LEU B C 1
ATOM 1551 O O . LEU B 1 78 ? 37.808 20.157 34.206 1.00 13.29 491 LEU B O 1
ATOM 1556 N N . PRO B 1 79 ? 39.057 19.453 35.955 1.00 13.58 492 PRO B N 1
ATOM 1557 C CA . PRO B 1 79 ? 39.984 20.565 35.750 1.00 14.14 492 PRO B CA 1
ATOM 1558 C C . PRO B 1 79 ? 40.678 20.616 34.391 1.00 13.51 492 PRO B C 1
ATOM 1559 O O . PRO B 1 79 ? 41.109 21.698 33.976 1.00 17.24 492 PRO B O 1
ATOM 1563 N N . ASP B 1 80 ? 40.813 19.474 33.711 1.00 12.78 493 ASP B N 1
ATOM 1564 C CA . ASP B 1 80 ? 41.343 19.428 32.367 1.00 13.17 493 ASP B CA 1
ATOM 1565 C C . ASP B 1 80 ? 40.292 19.718 31.278 1.00 13.36 493 ASP B C 1
ATOM 1566 O O . ASP B 1 80 ? 40.553 19.531 30.102 1.00 14.04 493 ASP B O 1
ATOM 1571 N N . LYS B 1 81 ? 39.087 20.099 31.712 1.00 12.72 494 LYS B N 1
ATOM 1572 C CA . LYS B 1 81 ? 37.948 20.470 30.877 1.00 13.71 494 LYS B CA 1
ATOM 1573 C C . LYS B 1 81 ? 37.314 19.275 30.179 1.00 12.90 494 LYS B C 1
ATOM 1574 O O . LYS B 1 81 ? 36.473 19.457 29.311 1.00 15.86 494 LYS B O 1
ATOM 1580 N N . THR B 1 82 ? 37.656 18.053 30.578 1.00 11.58 495 THR B N 1
ATOM 1581 C CA . THR B 1 82 ? 36.837 16.890 30.249 1.00 11.52 495 THR B CA 1
ATOM 1582 C C . THR B 1 82 ? 35.596 16.895 31.153 1.00 10.44 495 THR B C 1
ATOM 1583 O O . THR B 1 82 ? 35.576 17.480 32.226 1.00 11.52 495 THR B O 1
ATOM 1587 N N . ILE B 1 83 ? 34.565 16.195 30.681 1.00 10.81 496 ILE B N 1
ATOM 1588 C CA . ILE B 1 83 ? 33.299 16.108 31.374 1.00 9.97 496 ILE B CA 1
ATOM 1589 C C . ILE B 1 83 ? 33.068 14.684 31.852 1.00 9.57 496 ILE B C 1
ATOM 1590 O O . ILE B 1 83 ? 33.167 13.738 31.057 1.00 10.77 496 ILE B O 1
ATOM 1595 N N . LYS B 1 84 ? 32.767 14.542 33.137 1.00 9.84 497 LYS B N 1
ATOM 1596 C CA . LYS B 1 84 ? 32.354 13.250 33.680 1.00 10.44 497 LYS B CA 1
ATOM 1597 C C . LYS B 1 84 ? 30.842 13.280 33.893 1.00 9.35 497 LYS B C 1
ATOM 1598 O O . LYS B 1 84 ? 30.307 14.247 34.426 1.00 9.87 497 LYS B O 1
ATOM 1609 N N . THR B 1 85 ? 30.203 12.218 33.420 1.00 9.77 498 THR B N 1
ATOM 1610 C CA . THR B 1 85 ? 28.762 12.061 33.548 1.00 9.72 498 THR B CA 1
ATOM 1611 C C . THR B 1 85 ? 28.478 11.020 34.603 1.00 10.56 498 THR B C 1
ATOM 1612 O O . THR B 1 85 ? 29.083 9.957 34.611 1.00 12.43 498 THR B O 1
ATOM 1616 N N . TYR B 1 86 ? 27.524 11.332 35.470 1.00 9.87 499 TYR B N 1
ATOM 1617 C CA . TYR B 1 86 ? 27.119 10.455 36.562 1.00 10.16 499 TYR B CA 1
ATOM 1618 C C . TYR B 1 86 ? 25.643 10.086 36.408 1.00 11.05 499 TYR B C 1
ATOM 1619 O O . TYR B 1 86 ? 24.795 10.955 36.145 1.00 11.47 499 TYR B O 1
ATOM 1628 N N . GLY B 1 87 ? 25.349 8.821 36.659 1.00 10.43 500 GLY B N 1
ATOM 1629 C CA . GLY B 1 87 ? 23.992 8.398 36.866 1.00 9.96 500 GLY B CA 1
ATOM 1630 C C . GLY B 1 87 ? 23.546 8.771 38.251 1.00 9.98 500 GLY B C 1
ATOM 1631 O O . GLY B 1 87 ? 24.319 8.678 39.212 1.00 11.27 500 GLY B O 1
ATOM 1632 N N . VAL B 1 88 ? 22.286 9.178 38.369 1.00 9.56 501 VAL B N 1
ATOM 1633 C CA . VAL B 1 88 ? 21.712 9.602 39.633 1.00 10.04 501 VAL B CA 1
ATOM 1634 C C . VAL B 1 88 ? 20.465 8.756 39.882 1.00 9.94 501 VAL B C 1
ATOM 1635 O O . VAL B 1 88 ? 19.514 8.835 39.106 1.00 10.51 501 VAL B O 1
ATOM 1639 N N . THR B 1 89 ? 20.473 7.954 40.945 1.00 9.77 502 THR B N 1
ATOM 1640 C CA . THR B 1 89 ? 19.340 7.067 41.254 1.00 9.58 502 THR B CA 1
ATOM 1641 C C . THR B 1 89 ? 18.775 7.527 42.584 1.00 9.66 502 THR B C 1
ATOM 1642 O O . THR B 1 89 ? 19.504 7.585 43.584 1.00 11.09 502 THR B O 1
ATOM 1646 N N . ILE B 1 90 ? 17.495 7.875 42.593 1.00 9.84 503 ILE B N 1
ATOM 1647 C CA . ILE B 1 90 ? 16.861 8.435 43.787 1.00 10.27 503 ILE B CA 1
ATOM 1648 C C . ILE B 1 90 ? 15.745 7.499 44.244 1.00 10.84 503 ILE B C 1
ATOM 1649 O O . ILE B 1 90 ? 14.812 7.198 43.492 1.00 11.03 503 ILE B O 1
ATOM 1654 N N . SER B 1 91 ? 15.880 7.026 45.483 1.00 11.40 504 SER B N 1
ATOM 1655 C CA . SER B 1 91 ? 14.968 6.039 46.071 1.00 12.77 504 SER B CA 1
ATOM 1656 C C . SER B 1 91 ? 14.581 6.455 47.480 1.00 12.62 504 SER B C 1
ATOM 1657 O O . SER B 1 91 ? 15.220 7.315 48.082 1.00 12.83 504 SER B O 1
ATOM 1660 N N . LYS B 1 92 ? 13.526 5.814 47.995 1.00 13.69 505 LYS B N 1
ATOM 1661 C CA . LYS B 1 92 ? 12.986 6.073 49.335 1.00 13.73 505 LYS B CA 1
ATOM 1662 C C . LYS B 1 92 ? 12.882 4.749 50.069 1.00 14.23 505 LYS B C 1
ATOM 1663 O O . LYS B 1 92 ? 12.445 3.743 49.493 1.00 16.57 505 LYS B O 1
ATOM 1669 N N . LYS B 1 93 ? 13.306 4.747 51.328 1.00 14.36 506 LYS B N 1
ATOM 1670 C CA . LYS B 1 93 ? 13.087 3.608 52.230 1.00 14.65 506 LYS B CA 1
ATOM 1671 C C . LYS B 1 93 ? 12.700 4.200 53.552 1.00 15.86 506 LYS B C 1
ATOM 1672 O O . LYS B 1 93 ? 13.474 4.943 54.183 1.00 16.01 506 LYS B O 1
ATOM 1678 N N . GLN B 1 94 ? 11.486 3.867 53.976 1.00 18.75 507 GLN B N 1
ATOM 1679 C CA . GLN B 1 94 ? 10.846 4.519 55.080 1.00 24.73 507 GLN B CA 1
ATOM 1680 C C . GLN B 1 94 ? 10.877 6.010 54.662 1.00 20.50 507 GLN B C 1
ATOM 1681 O O . GLN B 1 94 ? 10.536 6.335 53.511 1.00 24.89 507 GLN B O 1
ATOM 1687 N N . SER B 1 95 ? 11.250 6.889 55.545 1.00 18.97 508 SER B N 1
ATOM 1688 C CA . SER B 1 95 ? 11.271 8.298 55.269 1.00 17.37 508 SER B CA 1
ATOM 1689 C C . SER B 1 95 ? 12.633 8.774 54.787 1.00 15.25 508 SER B C 1
ATOM 1690 O O . SER B 1 95 ? 12.801 9.980 54.616 1.00 17.33 508 SER B O 1
ATOM 1693 N N . ILE B 1 96 ? 13.586 7.866 54.543 1.00 14.23 509 ILE B N 1
ATOM 1694 C CA . ILE B 1 96 ? 14.920 8.278 54.109 1.00 13.90 509 ILE B CA 1
ATOM 1695 C C . ILE B 1 96 ? 14.963 8.282 52.576 1.00 12.68 509 ILE B C 1
ATOM 1696 O O . ILE B 1 96 ? 14.728 7.241 51.938 1.00 12.90 509 ILE B O 1
ATOM 1701 N N . ILE B 1 97 ? 15.347 9.429 52.018 1.00 12.15 510 ILE B N 1
ATOM 1702 C CA . ILE B 1 97 ? 15.605 9.540 50.599 1.00 12.28 510 ILE B CA 1
ATOM 1703 C C . ILE B 1 97 ? 17.096 9.375 50.383 1.00 12.49 510 ILE B C 1
ATOM 1704 O O . ILE B 1 97 ? 17.888 10.011 51.065 1.00 13.13 510 ILE B O 1
ATOM 1709 N N . SER B 1 98 ? 17.463 8.523 49.421 1.00 11.57 511 SER B N 1
ATOM 1710 C CA . SER B 1 98 ? 18.851 8.336 49.039 1.00 11.19 511 SER B CA 1
ATOM 1711 C C . SER B 1 98 ? 19.043 8.722 47.577 1.00 10.36 511 SER B C 1
ATOM 1712 O O . SER B 1 98 ? 18.360 8.239 46.692 1.00 11.35 511 SER B O 1
ATOM 1715 N N . ILE B 1 99 ? 20.002 9.618 47.383 1.00 10.96 512 ILE B N 1
ATOM 1716 C CA . ILE B 1 99 ? 20.441 10.060 46.052 1.00 10.55 512 ILE B CA 1
ATOM 1717 C C . ILE B 1 99 ? 21.809 9.428 45.821 1.00 10.40 512 ILE B C 1
ATOM 1718 O O . ILE B 1 99 ? 22.790 9.799 46.492 1.00 11.98 512 ILE B O 1
ATOM 1723 N N . ASN B 1 100 ? 21.863 8.418 44.946 1.00 10.73 513 ASN B N 1
ATOM 1724 C CA . ASN B 1 100 ? 23.071 7.641 44.701 1.00 11.28 513 ASN B CA 1
ATOM 1725 C C . ASN B 1 100 ? 23.661 8.043 43.361 1.00 11.28 513 ASN B C 1
ATOM 1726 O O . ASN B 1 100 ? 23.003 7.954 42.333 1.00 11.51 513 ASN B O 1
ATOM 1731 N N . PHE B 1 101 ? 24.933 8.416 43.401 1.00 11.92 514 PHE B N 1
ATOM 1732 C CA . PHE B 1 101 ? 25.668 8.754 42.195 1.00 11.94 514 PHE B CA 1
ATOM 1733 C C . PHE B 1 101 ? 26.417 7.506 41.754 1.00 11.79 514 PHE B C 1
ATOM 1734 O O . PHE B 1 101 ? 26.925 6.751 42.586 1.00 14.13 514 PHE B O 1
ATOM 1742 N N . SER B 1 102 ? 26.560 7.326 40.454 1.00 11.79 515 SER B N 1
ATOM 1743 C CA . SER B 1 102 ? 27.160 6.110 39.909 1.00 12.69 515 SER B CA 1
ATOM 1744 C C . SER B 1 102 ? 28.630 5.935 40.286 1.00 14.33 515 SER B C 1
ATOM 1745 O O . SER B 1 102 ? 29.127 4.800 40.357 1.00 16.35 515 SER B O 1
ATOM 1748 N N . SER B 1 103 ? 29.305 7.063 40.515 1.00 13.16 516 SER B N 1
ATOM 1749 C CA . SER B 1 103 ? 30.664 7.036 41.027 1.00 15.32 516 SER B CA 1
ATOM 1750 C C . SER B 1 103 ? 30.788 8.233 41.949 1.00 13.47 516 SER B C 1
ATOM 1751 O O . SER B 1 103 ? 29.978 9.144 41.900 1.00 13.45 516 SER B O 1
ATOM 1754 N N . SER B 1 104 ? 31.798 8.232 42.803 1.00 14.47 517 SER B N 1
ATOM 1755 C CA . SER B 1 104 ? 31.968 9.320 43.733 1.00 14.81 517 SER B CA 1
ATOM 1756 C C . SER B 1 104 ? 32.241 10.644 42.979 1.00 13.46 517 SER B C 1
ATOM 1757 O O . SER B 1 104 ? 32.983 10.667 41.982 1.00 14.50 517 SER B O 1
ATOM 1760 N N . LEU B 1 105 ? 31.667 11.725 43.490 1.00 12.73 518 LEU B N 1
ATOM 1761 C CA . LEU B 1 105 ? 31.813 13.008 42.878 1.00 12.88 518 LEU B CA 1
ATOM 1762 C C . LEU B 1 105 ? 33.206 13.546 43.173 1.00 12.99 518 LEU B C 1
ATOM 1763 O O . LEU B 1 105 ? 33.850 13.181 44.154 1.00 14.75 518 LEU B O 1
ATOM 1768 N N . GLU B 1 106 ? 33.652 14.473 42.330 1.00 12.20 519 GLU B N 1
ATOM 1769 C CA . GLU B 1 106 ? 34.899 15.195 42.586 1.00 12.07 519 GLU B CA 1
ATOM 1770 C C . GLU B 1 106 ? 34.634 16.385 43.490 1.00 12.87 519 GLU B C 1
ATOM 1771 O O . GLU B 1 106 ? 33.752 17.200 43.228 1.00 13.65 519 GLU B O 1
ATOM 1782 N N . PRO B 1 107 ? 35.424 16.530 44.576 1.00 13.47 520 PRO B N 1
ATOM 1783 C CA . PRO B 1 107 ? 35.156 17.635 45.464 1.00 13.95 520 PRO B CA 1
ATOM 1784 C C . PRO B 1 107 ? 35.379 18.996 44.834 1.00 12.85 520 PRO B C 1
ATOM 1785 O O . PRO B 1 107 ? 36.277 19.191 44.015 1.00 13.62 520 PRO B O 1
ATOM 1789 N N . ASN B 1 108 ? 34.591 19.968 45.263 1.00 13.09 521 ASN B N 1
ATOM 1790 C CA . ASN B 1 108 ? 34.829 21.369 44.991 1.00 13.34 521 ASN B CA 1
ATOM 1791 C C . ASN B 1 108 ? 34.706 21.748 43.507 1.00 14.04 521 ASN B C 1
ATOM 1792 O O . ASN B 1 108 ? 35.316 22.731 43.031 1.00 15.81 521 ASN B O 1
ATOM 1797 N N . ILE B 1 109 ? 33.871 20.992 42.788 1.00 12.94 522 ILE B N 1
ATOM 1798 C CA . ILE B 1 109 ? 33.543 21.260 41.389 1.00 12.15 522 ILE B CA 1
ATOM 1799 C C . ILE B 1 109 ? 32.017 21.200 41.280 1.00 10.92 522 ILE B C 1
ATOM 1800 O O . ILE B 1 109 ? 31.390 20.269 41.806 1.00 11.36 522 ILE B O 1
ATOM 1805 N N . MET B 1 110 ? 31.434 22.188 40.617 1.00 10.68 523 MET B N 1
ATOM 1806 C CA . MET B 1 110 ? 29.981 22.245 40.462 1.00 10.74 523 MET B CA 1
ATOM 1807 C C . MET B 1 110 ? 29.456 21.011 39.739 1.00 10.06 523 MET B C 1
ATOM 1808 O O . MET B 1 110 ? 30.037 20.548 38.752 1.00 10.80 523 MET B O 1
ATOM 1813 N N . VAL B 1 111 ? 28.313 20.526 40.199 1.00 9.65 524 VAL B N 1
ATOM 1814 C CA . VAL B 1 111 ? 27.536 19.479 39.567 1.00 9.36 524 VAL B CA 1
ATOM 1815 C C . VAL B 1 111 ? 26.330 20.142 38.906 1.00 8.47 524 VAL B C 1
ATOM 1816 O O . VAL B 1 111 ? 25.692 20.978 39.504 1.00 9.83 524 VAL B O 1
ATOM 1820 N N . SER B 1 112 ? 26.063 19.780 37.650 1.00 9.10 525 SER B N 1
ATOM 1821 C CA . SER B 1 112 ? 24.943 20.364 36.941 1.00 9.39 525 SER B CA 1
ATOM 1822 C C . SER B 1 112 ? 23.594 20.021 37.573 1.00 9.58 525 SER B C 1
ATOM 1823 O O . SER B 1 112 ? 23.402 18.941 38.135 1.00 10.87 525 SER B O 1
ATOM 1826 N N . ALA B 1 113 ? 22.633 20.921 37.401 1.00 9.50 526 ALA B N 1
ATOM 1827 C CA . ALA B 1 113 ? 21.248 20.641 37.763 1.00 9.30 526 ALA B CA 1
ATOM 1828 C C . ALA B 1 113 ? 20.724 19.449 36.982 1.00 9.33 526 ALA B C 1
ATOM 1829 O O . ALA B 1 113 ? 21.109 19.223 35.832 1.00 11.03 526 ALA B O 1
ATOM 1831 N N . TRP B 1 114 ? 19.782 18.728 37.576 1.00 9.97 527 TRP B N 1
ATOM 1832 C CA . TRP B 1 114 ? 19.185 17.565 36.930 1.00 10.75 527 TRP B CA 1
ATOM 1833 C C . TRP B 1 114 ? 17.712 17.489 37.240 1.00 9.92 527 TRP B C 1
ATOM 1834 O O . TRP B 1 114 ? 17.249 18.038 38.219 1.00 9.76 527 TRP B O 1
ATOM 1845 N N . THR B 1 115 ? 17.012 16.753 36.385 1.00 10.26 528 THR B N 1
ATOM 1846 C CA . THR B 1 115 ? 15.579 16.515 36.537 1.00 10.46 528 THR B CA 1
ATOM 1847 C C . THR B 1 115 ? 15.288 15.069 36.173 1.00 10.18 528 THR B C 1
ATOM 1848 O O . THR B 1 115 ? 15.760 14.545 35.177 1.00 11.81 528 THR B O 1
ATOM 1852 N N . ALA B 1 116 ? 14.468 14.443 36.996 1.00 9.88 529 ALA B N 1
ATOM 1853 C CA . ALA B 1 116 ? 13.953 13.092 36.784 1.00 9.86 529 ALA B CA 1
ATOM 1854 C C . ALA B 1 116 ? 12.433 13.189 36.623 1.00 9.23 529 ALA B C 1
ATOM 1855 O O . ALA B 1 116 ? 11.789 14.009 37.270 1.00 10.65 529 ALA B O 1
ATOM 1857 N N . SER B 1 117 ? 11.899 12.331 35.763 1.00 8.91 530 SER B N 1
ATOM 1858 C CA . SER B 1 117 ? 10.485 12.320 35.460 1.00 9.85 530 SER B CA 1
ATOM 1859 C C . SER B 1 117 ? 10.031 10.875 35.323 1.00 9.25 530 SER B C 1
ATOM 1860 O O . SER B 1 117 ? 10.559 10.143 34.481 1.00 9.91 530 SER B O 1
ATOM 1863 N N . ILE B 1 118 ? 8.993 10.501 36.088 1.00 9.73 531 ILE B N 1
ATOM 1864 C CA . ILE B 1 118 ? 8.316 9.209 35.962 1.00 9.89 531 ILE B CA 1
ATOM 1865 C C . ILE B 1 118 ? 6.879 9.460 35.563 1.00 10.16 531 ILE B C 1
ATOM 1866 O O . ILE B 1 118 ? 6.211 10.285 36.153 1.00 11.37 531 ILE B O 1
ATOM 1871 N N . THR B 1 119 ? 6.418 8.722 34.563 1.00 10.48 532 THR B N 1
ATOM 1872 C CA . THR B 1 119 ? 4.992 8.676 34.244 1.00 10.30 532 THR B CA 1
ATOM 1873 C C . THR B 1 119 ? 4.428 7.417 34.838 1.00 11.48 532 THR B C 1
ATOM 1874 O O . THR B 1 119 ? 4.933 6.325 34.595 1.00 12.06 532 THR B O 1
ATOM 1878 N N . ARG B 1 120 ? 3.360 7.549 35.623 1.00 13.02 533 ARG B N 1
ATOM 1879 C CA . ARG B 1 120 ? 2.702 6.376 36.188 1.00 16.55 533 ARG B CA 1
ATOM 1880 C C . ARG B 1 120 ? 1.745 5.778 35.208 1.00 19.62 533 ARG B C 1
ATOM 1881 O O . ARG B 1 120 ? 0.861 6.487 34.790 1.00 26.27 533 ARG B O 1
ATOM 1889 N N . THR B 1 121 ? 1.881 4.488 34.900 1.00 27.61 534 THR B N 1
ATOM 1890 C CA . THR B 1 121 ? 1.030 3.758 33.925 1.00 39.28 534 THR B CA 1
ATOM 1891 C C . THR B 1 121 ? 1.567 3.716 32.459 1.00 41.64 534 THR B C 1
ATOM 1892 O O . THR B 1 121 ? 1.212 2.796 31.692 1.00 36.98 534 THR B O 1
ATOM 1896 N N . THR C 1 7 ? -0.603 29.198 24.716 1.00 35.15 420 THR C N 1
ATOM 1897 C CA . THR C 1 7 ? 0.254 27.944 24.891 1.00 26.15 420 THR C CA 1
ATOM 1898 C C . THR C 1 7 ? -0.595 26.706 24.612 1.00 23.29 420 THR C C 1
ATOM 1899 O O . THR C 1 7 ? -1.738 26.632 25.040 1.00 29.73 420 THR C O 1
ATOM 1903 N N . ARG C 1 8 ? -0.038 25.750 23.879 1.00 17.95 421 ARG C N 1
ATOM 1904 C CA . ARG C 1 8 ? -0.698 24.499 23.547 1.00 17.95 421 ARG C CA 1
ATOM 1905 C C . ARG C 1 8 ? 0.156 23.364 24.097 1.00 16.33 421 ARG C C 1
ATOM 1906 O O . ARG C 1 8 ? 1.390 23.483 24.174 1.00 16.27 421 ARG C O 1
ATOM 1914 N N . GLN C 1 9 ? -0.470 22.268 24.488 1.00 14.58 422 GLN C N 1
ATOM 1915 C CA . GLN C 1 9 ? 0.280 21.148 25.082 1.00 13.95 422 GLN C CA 1
ATOM 1916 C C . GLN C 1 9 ? -0.529 19.884 24.970 1.00 14.33 422 GLN C C 1
ATOM 1917 O O . GLN C 1 9 ? -1.783 19.927 24.900 1.00 15.18 422 GLN C O 1
ATOM 1923 N N . GLY C 1 10 ? 0.171 18.760 25.045 1.00 13.30 423 GLY C N 1
ATOM 1924 C CA . GLY C 1 10 ? -0.481 17.472 25.096 1.00 13.32 423 GLY C CA 1
ATOM 1925 C C . GLY C 1 10 ? 0.487 16.387 25.480 1.00 12.39 423 GLY C C 1
ATOM 1926 O O . GLY C 1 10 ? 1.670 16.654 25.744 1.00 12.47 423 GLY C O 1
ATOM 1927 N N . SER C 1 11 ? 0.000 15.152 25.486 1.00 12.41 424 SER C N 1
ATOM 1928 C CA . SER C 1 11 ? 0.808 13.998 25.845 1.00 13.37 424 SER C CA 1
ATOM 1929 C C . SER C 1 11 ? 0.503 12.830 24.966 1.00 14.93 424 SER C C 1
ATOM 1930 O O . SER C 1 11 ? -0.566 12.761 24.350 1.00 16.42 424 SER C O 1
ATOM 1933 N N . ARG C 1 12 ? 1.424 11.877 24.953 1.00 15.10 425 ARG C N 1
ATOM 1934 C CA . ARG C 1 12 ? 1.230 10.646 24.219 1.00 17.68 425 ARG C CA 1
ATOM 1935 C C . ARG C 1 12 ? 1.978 9.549 24.966 1.00 16.08 425 ARG C C 1
ATOM 1936 O O . ARG C 1 12 ? 3.190 9.645 25.142 1.00 16.66 425 ARG C O 1
ATOM 1944 N N . VAL C 1 13 ? 1.237 8.526 25.396 1.00 15.37 426 VAL C N 1
ATOM 1945 C CA . VAL C 1 13 ? 1.800 7.331 26.011 1.00 14.86 426 VAL C CA 1
ATOM 1946 C C . VAL C 1 13 ? 1.793 6.245 24.954 1.00 14.76 426 VAL C C 1
ATOM 1947 O O . VAL C 1 13 ? 0.744 5.924 24.390 1.00 20.10 426 VAL C O 1
ATOM 1951 N N . VAL C 1 14 ? 2.974 5.716 24.659 1.00 14.24 427 VAL C N 1
ATOM 1952 C CA . VAL C 1 14 ? 3.196 4.818 23.524 1.00 15.48 427 VAL C CA 1
ATOM 1953 C C . VAL C 1 14 ? 3.589 3.445 24.036 1.00 14.32 427 VAL C C 1
ATOM 1954 O O . VAL C 1 14 ? 4.561 3.318 24.785 1.00 14.65 427 VAL C O 1
ATOM 1958 N N . GLY C 1 15 ? 2.855 2.420 23.608 1.00 15.77 428 GLY C N 1
ATOM 1959 C CA . GLY C 1 15 ? 3.309 1.065 23.790 1.00 15.99 428 GLY C CA 1
ATOM 1960 C C . GLY C 1 15 ? 4.136 0.684 22.584 1.00 16.56 428 GLY C C 1
ATOM 1961 O O . GLY C 1 15 ? 3.615 0.619 21.488 1.00 23.15 428 GLY C O 1
ATOM 1962 N N . PHE C 1 16 ? 5.428 0.475 22.757 1.00 15.00 429 PHE C N 1
ATOM 1963 C CA . PHE C 1 16 ? 6.339 0.093 21.700 1.00 14.68 429 PHE C CA 1
ATOM 1964 C C . PHE C 1 16 ? 6.882 -1.280 22.042 1.00 13.53 429 PHE C C 1
ATOM 1965 O O . PHE C 1 16 ? 7.481 -1.455 23.099 1.00 13.93 429 PHE C O 1
ATOM 1973 N N . MET C 1 17 ? 6.662 -2.251 21.151 1.00 15.83 430 MET C N 1
ATOM 1974 C CA . MET C 1 17 ? 6.932 -3.627 21.510 1.00 16.65 430 MET C CA 1
ATOM 1975 C C . MET C 1 17 ? 6.246 -3.893 22.875 1.00 15.30 430 MET C C 1
ATOM 1976 O O . MET C 1 17 ? 5.072 -3.571 23.016 1.00 16.97 430 MET C O 1
ATOM 1985 N N . ASP C 1 18 ? 6.951 -4.473 23.841 1.00 14.46 431 ASP C N 1
ATOM 1986 C CA . ASP C 1 18 ? 6.395 -4.773 25.146 1.00 13.92 431 ASP C CA 1
ATOM 1987 C C . ASP C 1 18 ? 6.839 -3.784 26.238 1.00 13.30 431 ASP C C 1
ATOM 1988 O O . ASP C 1 18 ? 6.949 -4.176 27.399 1.00 15.65 431 ASP C O 1
ATOM 1993 N N . PHE C 1 19 ? 7.071 -2.509 25.890 1.00 12.21 432 PHE C N 1
ATOM 1994 C CA . PHE C 1 19 ? 7.325 -1.502 26.913 1.00 12.29 432 PHE C CA 1
ATOM 1995 C C . PHE C 1 19 ? 6.619 -0.206 26.581 1.00 11.97 432 PHE C C 1
ATOM 1996 O O . PHE C 1 19 ? 6.046 -0.068 25.511 1.00 14.52 432 PHE C O 1
ATOM 2004 N N . ILE C 1 20 ? 6.621 0.698 27.562 1.00 12.37 433 ILE C N 1
ATOM 2005 C CA . ILE C 1 20 ? 5.913 1.979 27.489 1.00 13.58 433 ILE C CA 1
ATOM 2006 C C . ILE C 1 20 ? 6.932 3.112 27.485 1.00 12.20 433 ILE C C 1
ATOM 2007 O O . ILE C 1 20 ? 7.871 3.112 28.288 1.00 13.09 433 ILE C O 1
ATOM 2012 N N . ILE C 1 21 ? 6.699 4.095 26.612 1.00 12.32 434 ILE C N 1
ATOM 2013 C CA . ILE C 1 21 ? 7.375 5.391 26.717 1.00 12.73 434 ILE C CA 1
ATOM 2014 C C . ILE C 1 21 ? 6.306 6.467 26.739 1.00 12.59 434 ILE C C 1
ATOM 2015 O O . ILE C 1 21 ? 5.276 6.331 26.108 1.00 16.92 434 ILE C O 1
ATOM 2024 N N . ALA C 1 22 ? 6.540 7.504 27.519 1.00 11.56 435 ALA C N 1
ATOM 2025 C CA . ALA C 1 22 ? 5.553 8.551 27.791 1.00 12.02 435 ALA C CA 1
ATOM 2026 C C . ALA C 1 22 ? 6.144 9.898 27.454 1.00 10.73 435 ALA C C 1
ATOM 2027 O O . ALA C 1 22 ? 7.136 10.329 28.050 1.00 12.02 435 ALA C O 1
ATOM 2029 N N . LEU C 1 23 ? 5.505 10.548 26.495 1.00 11.45 436 LEU C N 1
ATOM 2030 C CA . LEU C 1 23 ? 5.963 11.811 25.924 1.00 12.12 436 LEU C CA 1
ATOM 2031 C C . LEU C 1 23 ? 4.996 12.938 26.205 1.00 11.71 436 LEU C C 1
ATOM 2032 O O . LEU C 1 23 ? 3.786 12.740 26.313 1.00 12.18 436 LEU C O 1
ATOM 2037 N N . GLY C 1 24 ? 5.548 14.146 26.256 1.00 11.08 437 GLY C N 1
ATOM 2038 C CA . GLY C 1 24 ? 4.785 15.366 26.321 1.00 11.93 437 GLY C CA 1
ATOM 2039 C C . GLY C 1 24 ? 5.275 16.381 25.338 1.00 10.53 437 GLY C C 1
ATOM 2040 O O . GLY C 1 24 ? 6.463 16.415 25.011 1.00 13.06 437 GLY C O 1
ATOM 2041 N N . TRP C 1 25 ? 4.391 17.248 24.880 1.00 12.00 438 TRP C N 1
ATOM 2042 C CA . TRP C 1 25 ? 4.793 18.319 23.966 1.00 12.27 438 TRP C CA 1
ATOM 2043 C C . TRP C 1 25 ? 4.169 19.628 24.425 1.00 12.21 438 TRP C C 1
ATOM 2044 O O . TRP C 1 25 ? 3.108 19.643 25.093 1.00 12.66 438 TRP C O 1
ATOM 2055 N N . GLN C 1 26 ? 4.783 20.731 24.011 1.00 12.07 439 GLN C N 1
ATOM 2056 C CA . GLN C 1 26 ? 4.253 22.062 24.255 1.00 12.77 439 GLN C CA 1
ATOM 2057 C C . GLN C 1 26 ? 4.674 22.982 23.136 1.00 12.66 439 GLN C C 1
ATOM 2058 O O . GLN C 1 26 ? 5.771 22.819 22.593 1.00 13.52 439 GLN C O 1
ATOM 2069 N N . ILE C 1 27 ? 3.821 23.955 22.842 1.00 13.02 440 ILE C N 1
ATOM 2070 C CA . ILE C 1 27 ? 4.157 25.073 21.980 1.00 13.93 440 ILE C CA 1
ATOM 2071 C C . ILE C 1 27 ? 3.919 26.342 22.772 1.00 14.31 440 ILE C C 1
ATOM 2072 O O . ILE C 1 27 ? 2.785 26.580 23.203 1.00 15.98 440 ILE C O 1
ATOM 2077 N N . ILE C 1 28 ? 4.968 27.148 22.939 1.00 14.20 441 ILE C N 1
ATOM 2078 C CA . ILE C 1 28 ? 4.902 28.362 23.742 1.00 17.37 441 ILE C CA 1
ATOM 2079 C C . ILE C 1 28 ? 5.159 29.543 22.793 1.00 19.10 441 ILE C C 1
ATOM 2080 O O . ILE C 1 28 ? 6.261 29.734 22.301 1.00 19.56 441 ILE C O 1
ATOM 2085 N N . PRO C 1 29 ? 4.126 30.319 22.485 1.00 22.50 442 PRO C N 1
ATOM 2086 C CA . PRO C 1 29 ? 4.269 31.454 21.593 1.00 23.30 442 PRO C CA 1
ATOM 2087 C C . PRO C 1 29 ? 4.679 32.728 22.330 1.00 26.42 442 PRO C C 1
ATOM 2088 O O . PRO C 1 29 ? 4.346 32.917 23.507 1.00 34.04 442 PRO C O 1
ATOM 2092 N N . SER C 1 30 ? 5.467 33.557 21.650 1.00 24.88 443 SER C N 1
ATOM 2093 C CA . SER C 1 30 ? 5.796 34.903 22.146 1.00 29.75 443 SER C CA 1
ATOM 2094 C C . SER C 1 30 ? 6.083 35.830 20.970 1.00 27.20 443 SER C C 1
ATOM 2095 O O . SER C 1 30 ? 6.148 35.407 19.815 1.00 30.27 443 SER C O 1
ATOM 2098 N N . ASN C 1 31 ? 6.262 37.103 21.287 1.00 28.39 444 ASN C N 1
ATOM 2099 C CA . ASN C 1 31 ? 6.652 38.103 20.300 1.00 29.77 444 ASN C CA 1
ATOM 2100 C C . ASN C 1 31 ? 7.933 37.716 19.582 1.00 31.14 444 ASN C C 1
ATOM 2101 O O . ASN C 1 31 ? 8.043 37.837 18.352 1.00 37.44 444 ASN C O 1
ATOM 2106 N N . ILE C 1 32 ? 8.890 37.239 20.375 1.00 28.53 445 ILE C N 1
ATOM 2107 C CA . ILE C 1 32 ? 10.266 36.987 19.920 1.00 28.82 445 ILE C CA 1
ATOM 2108 C C . ILE C 1 32 ? 10.407 35.638 19.179 1.00 29.14 445 ILE C C 1
ATOM 2109 O O . ILE C 1 32 ? 11.221 35.498 18.262 1.00 32.45 445 ILE C O 1
ATOM 2114 N N . ARG C 1 33 ? 9.628 34.637 19.584 1.00 26.47 446 ARG C N 1
ATOM 2115 C CA . ARG C 1 33 ? 9.839 33.256 19.115 1.00 22.73 446 ARG C CA 1
ATOM 2116 C C . ARG C 1 33 ? 8.626 32.360 19.415 1.00 21.72 446 ARG C C 1
ATOM 2117 O O . ARG C 1 33 ? 7.765 32.712 20.228 1.00 26.81 446 ARG C O 1
ATOM 2125 N N . TYR C 1 34 ? 8.577 31.220 18.740 1.00 20.51 447 TYR C N 1
ATOM 2126 C CA . TYR C 1 34 ? 7.784 30.081 19.205 1.00 18.22 447 TYR C CA 1
ATOM 2127 C C . TYR C 1 34 ? 8.746 29.035 19.735 1.00 16.31 447 TYR C C 1
ATOM 2128 O O . TYR C 1 34 ? 9.745 28.745 19.076 1.00 16.65 447 TYR C O 1
ATOM 2137 N N . ILE C 1 35 ? 8.438 28.477 20.905 1.00 14.82 448 ILE C N 1
ATOM 2138 C CA . ILE C 1 35 ? 9.254 27.397 21.480 1.00 13.49 448 ILE C CA 1
ATOM 2139 C C . ILE C 1 35 ? 8.456 26.089 21.361 1.00 12.70 448 ILE C C 1
ATOM 2140 O O . ILE C 1 35 ? 7.281 26.023 21.720 1.00 14.76 448 ILE C O 1
ATOM 2145 N N . TYR C 1 36 ? 9.101 25.060 20.844 1.00 11.54 449 TYR C N 1
ATOM 2146 C CA . TYR C 1 36 ? 8.529 23.726 20.637 1.00 11.68 449 TYR C CA 1
ATOM 2147 C C . TYR C 1 36 ? 9.292 22.769 21.559 1.00 11.08 449 TYR C C 1
ATOM 2148 O O . TYR C 1 36 ? 10.514 22.603 21.409 1.00 11.60 449 TYR C O 1
ATOM 2157 N N . ILE C 1 37 ? 8.577 22.185 22.517 1.00 11.70 450 ILE C N 1
ATOM 2158 C CA . ILE C 1 37 ? 9.171 21.330 23.540 1.00 11.86 450 ILE C CA 1
ATOM 2159 C C . ILE C 1 37 ? 8.662 19.906 23.360 1.00 10.92 450 ILE C C 1
ATOM 2160 O O . ILE C 1 37 ? 7.462 19.681 23.186 1.00 12.80 450 ILE C O 1
ATOM 2169 N N . LEU C 1 38 ? 9.579 18.946 23.441 1.00 10.60 451 LEU C N 1
ATOM 2170 C CA . LEU C 1 38 ? 9.248 17.536 23.464 1.00 10.55 451 LEU C CA 1
ATOM 2171 C C . LEU C 1 38 ? 9.972 16.918 24.641 1.00 10.54 451 LEU C C 1
ATOM 2172 O O . LEU C 1 38 ? 11.185 17.016 24.742 1.00 10.71 451 LEU C O 1
ATOM 2177 N N A ASN C 1 39 ? 9.252 16.248 25.516 0.50 10.81 452 ASN C N 1
ATOM 2178 N N B ASN C 1 39 ? 9.197 16.296 25.542 0.50 10.95 452 ASN C N 1
ATOM 2179 C CA A ASN C 1 39 ? 9.951 15.563 26.564 0.50 10.17 452 ASN C CA 1
ATOM 2180 C CA B ASN C 1 39 ? 9.688 15.711 26.806 0.50 10.42 452 ASN C CA 1
ATOM 2181 C C A ASN C 1 39 ? 9.447 14.166 26.744 0.50 9.77 452 ASN C C 1
ATOM 2182 C C B ASN C 1 39 ? 9.394 14.200 26.810 0.50 10.25 452 ASN C C 1
ATOM 2183 O O A ASN C 1 39 ? 8.411 13.762 26.219 0.50 13.04 452 ASN C O 1
ATOM 2184 O O B ASN C 1 39 ? 8.435 13.746 26.191 0.50 13.03 452 ASN C O 1
ATOM 2193 N N . CYS C 1 40 ? 10.214 13.430 27.511 1.00 9.81 453 CYS C N 1
ATOM 2194 C CA . CYS C 1 40 ? 10.008 11.986 27.640 1.00 9.82 453 CYS C CA 1
ATOM 2195 C C . CYS C 1 40 ? 10.395 11.594 29.059 1.00 9.59 453 CYS C C 1
ATOM 2196 O O . CYS C 1 40 ? 11.470 11.964 29.532 1.00 10.16 453 CYS C O 1
ATOM 2199 N N . SER C 1 41 ? 9.529 10.860 29.749 1.00 9.29 454 SER C N 1
ATOM 2200 C CA . SER C 1 41 ? 9.876 10.338 31.064 1.00 9.42 454 SER C CA 1
ATOM 2201 C C . SER C 1 41 ? 10.896 9.191 30.941 1.00 9.33 454 SER C C 1
ATOM 2202 O O . SER C 1 41 ? 11.109 8.629 29.861 1.00 10.05 454 SER C O 1
ATOM 2205 N N . GLN C 1 42 ? 11.490 8.835 32.073 1.00 9.11 455 GLN C N 1
ATOM 2206 C CA . GLN C 1 42 ? 12.345 7.664 32.072 1.00 9.50 455 GLN C CA 1
ATOM 2207 C C . GLN C 1 42 ? 11.562 6.439 31.580 1.00 9.30 455 GLN C C 1
ATOM 2208 O O . GLN C 1 42 ? 10.342 6.335 31.782 1.00 10.08 455 GLN C O 1
ATOM 2214 N N . PHE C 1 43 ? 12.277 5.487 30.972 1.00 9.57 456 PHE C N 1
ATOM 2215 C CA . PHE C 1 43 ? 11.640 4.266 30.473 1.00 10.41 456 PHE C CA 1
ATOM 2216 C C . PHE C 1 43 ? 12.648 3.148 30.461 1.00 10.96 456 PHE C C 1
ATOM 2217 O O . PHE C 1 43 ? 13.851 3.384 30.479 1.00 12.03 456 PHE C O 1
ATOM 2225 N N . MET C 1 44 ? 12.145 1.917 30.407 1.00 12.55 457 MET C N 1
ATOM 2226 C CA . MET C 1 44 ? 13.019 0.739 30.421 1.00 13.13 457 MET C CA 1
ATOM 2227 C C . MET C 1 44 ? 12.781 -0.092 29.167 1.00 12.53 457 MET C C 1
ATOM 2228 O O . MET C 1 44 ? 11.794 -0.843 29.085 1.00 13.11 457 MET C O 1
ATOM 2233 N N . PRO C 1 45 ? 13.668 0.028 28.163 1.00 12.98 458 PRO C N 1
ATOM 2234 C CA . PRO C 1 45 ? 13.493 -0.820 26.997 1.00 13.91 458 PRO C CA 1
ATOM 2235 C C . PRO C 1 45 ? 13.799 -2.267 27.367 1.00 14.69 458 PRO C C 1
ATOM 2236 O O . PRO C 1 45 ? 14.560 -2.534 28.278 1.00 15.13 458 PRO C O 1
ATOM 2240 N N . THR C 1 46 ? 13.196 -3.194 26.638 1.00 16.20 459 THR C N 1
ATOM 2241 C CA . THR C 1 46 ? 13.307 -4.633 26.887 1.00 17.48 459 THR C CA 1
ATOM 2242 C C . THR C 1 46 ? 14.186 -5.352 25.872 1.00 19.30 459 THR C C 1
ATOM 2243 O O . THR C 1 46 ? 14.393 -6.568 25.963 1.00 20.15 459 THR C O 1
ATOM 2247 N N . SER C 1 47 ? 14.735 -4.601 24.922 1.00 18.82 460 SER C N 1
ATOM 2248 C CA . SER C 1 47 ? 15.614 -5.163 23.899 1.00 19.10 460 SER C CA 1
ATOM 2249 C C . SER C 1 47 ? 16.590 -4.089 23.456 1.00 18.43 460 SER C C 1
ATOM 2250 O O . SER C 1 47 ? 16.500 -2.943 23.936 1.00 19.95 460 SER C O 1
ATOM 2253 N N . ASP C 1 48 ? 17.496 -4.463 22.554 1.00 19.36 461 ASP C N 1
ATOM 2254 C CA . ASP C 1 48 ? 18.550 -3.567 22.060 1.00 18.99 461 ASP C CA 1
ATOM 2255 C C . ASP C 1 48 ? 18.016 -2.619 20.993 1.00 18.85 461 ASP C C 1
ATOM 2256 O O . ASP C 1 48 ? 18.422 -2.631 19.844 1.00 22.94 461 ASP C O 1
ATOM 2265 N N . VAL C 1 49 ? 17.084 -1.787 21.427 1.00 18.61 462 VAL C N 1
ATOM 2266 C CA . VAL C 1 49 ? 16.359 -0.836 20.592 1.00 19.03 462 VAL C CA 1
ATOM 2267 C C . VAL C 1 49 ? 17.284 0.262 20.071 1.00 16.38 462 VAL C C 1
ATOM 2268 O O . VAL C 1 49 ? 17.989 0.881 20.839 1.00 17.04 462 VAL C O 1
ATOM 2272 N N . THR C 1 50 ? 17.212 0.524 18.777 1.00 15.73 463 THR C N 1
ATOM 2273 C CA . THR C 1 50 ? 17.823 1.716 18.179 1.00 16.40 463 THR C CA 1
ATOM 2274 C C . THR C 1 50 ? 16.794 2.755 17.743 1.00 14.71 463 THR C C 1
ATOM 2275 O O . THR C 1 50 ? 17.091 3.944 17.729 1.00 16.90 463 THR C O 1
ATOM 2279 N N . THR C 1 51 ? 15.582 2.312 17.425 1.00 14.58 464 THR C N 1
ATOM 2280 C CA . THR C 1 51 ? 14.517 3.196 16.951 1.00 14.74 464 THR C CA 1
ATOM 2281 C C . THR C 1 51 ? 13.199 2.863 17.615 1.00 14.41 464 THR C C 1
ATOM 2282 O O . THR C 1 51 ? 12.804 1.692 17.660 1.00 16.75 464 THR C O 1
ATOM 2286 N N . ILE C 1 52 ? 12.518 3.880 18.122 1.00 13.01 465 ILE C N 1
ATOM 2287 C CA . ILE C 1 52 ? 11.160 3.762 18.584 1.00 13.06 465 ILE C CA 1
ATOM 2288 C C . ILE C 1 52 ? 10.318 4.613 17.666 1.00 14.12 465 ILE C C 1
ATOM 2289 O O . ILE C 1 52 ? 10.611 5.768 17.419 1.00 15.87 465 ILE C O 1
ATOM 2294 N N . TYR C 1 53 ? 9.228 4.061 17.155 1.00 14.11 466 TYR C N 1
ATOM 2295 C CA . TYR C 1 53 ? 8.376 4.764 16.197 1.00 14.13 466 TYR C CA 1
ATOM 2296 C C . TYR C 1 53 ? 6.915 4.508 16.526 1.00 14.05 466 TYR C C 1
ATOM 2297 O O . TYR C 1 53 ? 6.567 3.510 17.158 1.00 15.22 466 TYR C O 1
ATOM 2306 N N . PHE C 1 54 ? 6.066 5.405 16.072 1.00 14.03 467 PHE C N 1
ATOM 2307 C CA . PHE C 1 54 ? 4.631 5.319 16.335 1.00 15.68 467 PHE C CA 1
ATOM 2308 C C . PHE C 1 54 ? 3.913 6.373 15.487 1.00 16.23 467 PHE C C 1
ATOM 2309 O O . PHE C 1 54 ? 4.526 7.320 14.978 1.00 16.19 467 PHE C O 1
ATOM 2317 N N . GLN C 1 55 ? 2.605 6.210 15.369 1.00 18.50 468 GLN C N 1
ATOM 2318 C CA . GLN C 1 55 ? 1.761 7.193 14.700 1.00 19.63 468 GLN C CA 1
ATOM 2319 C C . GLN C 1 55 ? 1.357 8.316 15.643 1.00 19.33 468 GLN C C 1
ATOM 2320 O O . GLN C 1 55 ? 0.908 8.053 16.738 1.00 27.34 468 GLN C O 1
ATOM 2331 N N . ALA C 1 56 ? 1.477 9.561 15.197 1.00 23.48 469 ALA C N 1
ATOM 2332 C CA . ALA C 1 56 ? 1.124 10.710 16.028 1.00 24.40 469 ALA C CA 1
ATOM 2333 C C . ALA C 1 56 ? -0.235 11.203 15.638 1.00 24.67 469 ALA C C 1
ATOM 2334 O O . ALA C 1 56 ? -0.653 11.076 14.483 1.00 28.02 469 ALA C O 1
ATOM 2336 N N . ASP C 1 57 ? -0.912 11.805 16.605 1.00 23.99 470 ASP C N 1
ATOM 2337 C CA . ASP C 1 57 ? -2.100 12.568 16.304 1.00 28.99 470 ASP C CA 1
ATOM 2338 C C . ASP C 1 57 ? -1.718 14.019 16.055 1.00 21.96 470 ASP C C 1
ATOM 2339 O O . ASP C 1 57 ? -0.537 14.391 16.076 1.00 21.24 470 ASP C O 1
ATOM 2344 N N . SER C 1 58 ? -2.727 14.826 15.758 1.00 26.14 471 SER C N 1
ATOM 2345 C CA . SER C 1 58 ? -2.527 16.184 15.249 1.00 29.52 471 SER C CA 1
ATOM 2346 C C . SER C 1 58 ? -1.768 17.044 16.243 1.00 25.99 471 SER C C 1
ATOM 2347 O O . SER C 1 58 ? -0.998 17.908 15.843 1.00 25.95 471 SER C O 1
ATOM 2350 N N . GLY C 1 59 ? -1.976 16.776 17.524 1.00 26.50 472 GLY C N 1
ATOM 2351 C CA . GLY C 1 59 ? -1.337 17.573 18.567 1.00 25.33 472 GLY C CA 1
ATOM 2352 C C . GLY C 1 59 ? 0.175 17.429 18.515 1.00 19.53 472 GLY C C 1
ATOM 2353 O O . GLY C 1 59 ? 0.915 18.371 18.297 1.00 19.42 472 GLY C O 1
ATOM 2354 N N . LEU C 1 60 ? 0.635 16.213 18.641 1.00 18.60 473 LEU C N 1
ATOM 2355 C CA . LEU C 1 60 ? 2.064 15.973 18.622 1.00 17.55 473 LEU C CA 1
ATOM 2356 C C . LEU C 1 60 ? 2.648 16.320 17.249 1.00 16.79 473 LEU C C 1
ATOM 2357 O O . LEU C 1 60 ? 3.750 16.847 17.164 1.00 18.28 473 LEU C O 1
ATOM 2362 N N . GLU C 1 61 ? 1.916 16.032 16.162 1.00 16.79 474 GLU C N 1
ATOM 2363 C CA . GLU C 1 61 ? 2.393 16.411 14.822 1.00 19.49 474 GLU C CA 1
ATOM 2364 C C . GLU C 1 61 ? 2.737 17.890 14.712 1.00 19.13 474 GLU C C 1
ATOM 2365 O O . GLU C 1 61 ? 3.650 18.271 13.952 1.00 20.77 474 GLU C O 1
ATOM 2371 N N . SER C 1 62 ? 1.994 18.704 15.461 1.00 18.02 475 SER C N 1
ATOM 2372 C CA . SER C 1 62 ? 2.044 20.155 15.372 1.00 18.77 475 SER C CA 1
ATOM 2373 C C . SER C 1 62 ? 3.363 20.745 15.830 1.00 17.64 475 SER C C 1
ATOM 2374 O O . SER C 1 62 ? 3.614 21.920 15.529 1.00 19.01 475 SER C O 1
ATOM 2377 N N . ILE C 1 63 ? 4.198 19.989 16.555 1.00 16.40 476 ILE C N 1
ATOM 2378 C CA . ILE C 1 63 ? 5.506 20.545 16.939 1.00 14.12 476 ILE C CA 1
ATOM 2379 C C . ILE C 1 63 ? 6.612 20.366 15.909 1.00 14.92 476 ILE C C 1
ATOM 2380 O O . ILE C 1 63 ? 7.696 20.895 16.066 1.00 16.08 476 ILE C O 1
ATOM 2385 N N . PHE C 1 64 ? 6.337 19.611 14.858 1.00 16.41 477 PHE C N 1
ATOM 2386 C CA . PHE C 1 64 ? 7.331 19.316 13.825 1.00 18.56 477 PHE C CA 1
ATOM 2387 C C . PHE C 1 64 ? 7.183 20.290 12.655 1.00 22.66 477 PHE C C 1
ATOM 2388 O O . PHE C 1 64 ? 6.764 19.922 11.589 1.00 33.18 477 PHE C O 1
ATOM 2396 N N . VAL C 1 65 ? 7.557 21.529 12.927 1.00 25.67 478 VAL C N 1
ATOM 2397 C CA . VAL C 1 65 ? 7.409 22.683 12.038 1.00 28.16 478 VAL C CA 1
ATOM 2398 C C . VAL C 1 65 ? 8.714 22.995 11.322 1.00 26.78 478 VAL C C 1
ATOM 2399 O O . VAL C 1 65 ? 8.710 23.521 10.202 1.00 33.23 478 VAL C O 1
ATOM 2403 N N . MET C 1 66 ? 9.834 22.713 11.959 1.00 32.25 479 MET C N 1
ATOM 2404 C CA . MET C 1 66 ? 11.140 23.010 11.368 1.00 29.97 479 MET C CA 1
ATOM 2405 C C . MET C 1 66 ? 11.630 21.813 10.546 1.00 31.60 479 MET C C 1
ATOM 2406 O O . MET C 1 66 ? 11.182 20.672 10.740 1.00 31.34 479 MET C O 1
ATOM 2411 N N . ASP C 1 67 ? 12.552 22.082 9.628 1.00 27.24 480 ASP C N 1
ATOM 2412 C CA . ASP C 1 67 ? 13.177 21.016 8.847 1.00 27.56 480 ASP C CA 1
ATOM 2413 C C . ASP C 1 67 ? 14.066 20.137 9.721 1.00 26.58 480 ASP C C 1
ATOM 2414 O O . ASP C 1 67 ? 14.189 18.921 9.494 1.00 31.15 480 ASP C O 1
ATOM 2419 N N . SER C 1 68 ? 14.686 20.763 10.711 1.00 24.20 481 SER C N 1
ATOM 2420 C CA . SER C 1 68 ? 15.616 20.080 11.605 1.00 22.41 481 SER C CA 1
ATOM 2421 C C . SER C 1 68 ? 14.847 19.182 12.571 1.00 17.93 481 SER C C 1
ATOM 2422 O O . SER C 1 68 ? 13.867 19.619 13.169 1.00 21.27 481 SER C O 1
ATOM 2425 N N . PRO C 1 69 ? 15.310 17.936 12.742 1.00 15.30 482 PRO C N 1
ATOM 2426 C CA . PRO C 1 69 ? 14.743 17.119 13.812 1.00 13.29 482 PRO C CA 1
ATOM 2427 C C . PRO C 1 69 ? 15.084 17.681 15.200 1.00 12.58 482 PRO C C 1
ATOM 2428 O O . PRO C 1 69 ? 16.077 18.422 15.365 1.00 13.88 482 PRO C O 1
ATOM 2432 N N . PHE C 1 70 ? 14.313 17.259 16.186 1.00 11.05 483 PHE C N 1
ATOM 2433 C CA . PHE C 1 70 ? 14.709 17.522 17.572 1.00 10.42 483 PHE C CA 1
ATOM 2434 C C . PHE C 1 70 ? 15.928 16.663 17.919 1.00 10.70 483 PHE C C 1
ATOM 2435 O O . PHE C 1 70 ? 16.040 15.511 17.472 1.00 11.36 483 PHE C O 1
ATOM 2443 N N . TYR C 1 71 ? 16.840 17.212 18.718 1.00 11.01 484 TYR C N 1
ATOM 2444 C CA . TYR C 1 71 ? 18.040 16.495 19.184 1.00 10.24 484 TYR C CA 1
ATOM 2445 C C . TYR C 1 71 ? 18.204 16.696 20.671 1.00 10.02 484 TYR C C 1
ATOM 2446 O O . TYR C 1 71 ? 18.300 17.826 21.141 1.00 10.70 484 TYR C O 1
ATOM 2455 N N . ALA C 1 72 ? 18.243 15.583 21.409 1.00 9.82 485 ALA C N 1
ATOM 2456 C CA . ALA C 1 72 ? 18.450 15.589 22.868 1.00 10.01 485 ALA C CA 1
ATOM 2457 C C . ALA C 1 72 ? 19.438 14.488 23.210 1.0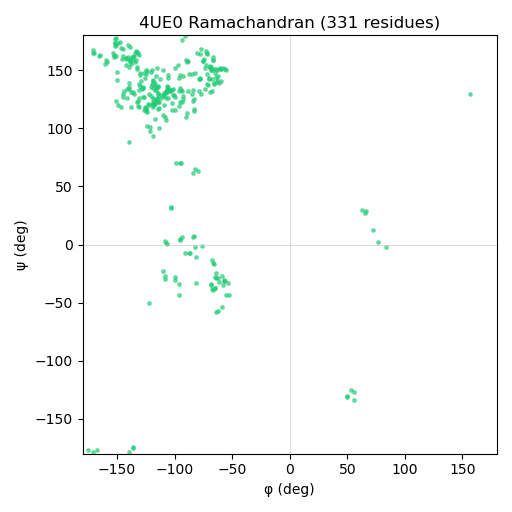0 9.69 485 ALA C C 1
ATOM 2458 O O . ALA C 1 72 ? 19.981 13.855 22.325 1.00 10.80 485 ALA C O 1
ATOM 2460 N N . SER C 1 73 ? 19.654 14.279 24.494 1.00 10.33 486 SER C N 1
ATOM 2461 C CA . SER C 1 73 ? 20.500 13.180 24.931 1.00 11.14 486 SER C CA 1
ATOM 2462 C C . SER C 1 73 ? 19.891 12.501 26.129 1.00 10.09 486 SER C C 1
ATOM 2463 O O . SER C 1 73 ? 19.080 13.107 26.848 1.00 10.77 486 SER C O 1
ATOM 2468 N N . CYS C 1 74 ? 20.308 11.260 26.343 1.00 10.18 487 CYS C N 1
ATOM 2469 C CA . CYS C 1 74 ? 19.868 10.502 27.513 1.00 9.65 487 CYS C CA 1
ATOM 2470 C C . CYS C 1 74 ? 20.972 9.554 27.925 1.00 9.88 487 CYS C C 1
ATOM 2471 O O . CYS C 1 74 ? 21.979 9.440 27.226 1.00 11.14 487 CYS C O 1
ATOM 2474 N N . THR C 1 75 ? 20.796 8.875 29.051 1.00 9.50 488 THR C N 1
ATOM 2475 C CA . THR C 1 75 ? 21.814 7.965 29.556 1.00 10.15 488 THR C CA 1
ATOM 2476 C C . THR C 1 75 ? 21.193 6.672 30.044 1.00 9.71 488 THR C C 1
ATOM 2477 O O . THR C 1 75 ? 20.013 6.593 30.386 1.00 10.66 488 THR C O 1
ATOM 2481 N N . GLN C 1 76 ? 22.062 5.669 30.140 1.00 10.34 489 GLN C N 1
ATOM 2482 C CA . GLN C 1 76 ? 21.824 4.462 30.938 1.00 10.67 489 GLN C CA 1
ATOM 2483 C C . GLN C 1 76 ? 23.052 4.222 31.829 1.00 11.11 489 GLN C C 1
ATOM 2484 O O . GLN C 1 76 ? 24.174 4.479 31.419 1.00 11.73 489 GLN C O 1
ATOM 2490 N N . GLN C 1 77 ? 22.806 3.668 33.017 1.00 11.59 490 GLN C N 1
ATOM 2491 C CA . GLN C 1 77 ? 23.846 3.280 33.964 1.00 12.09 490 GLN C CA 1
ATOM 2492 C C . GLN C 1 77 ? 24.040 1.763 33.892 1.00 13.83 490 GLN C C 1
ATOM 2493 O O . GLN C 1 77 ? 23.105 1.008 34.155 1.00 15.99 490 GLN C O 1
ATOM 2499 N N . LEU C 1 78 ? 25.225 1.323 33.471 1.00 17.18 491 LEU C N 1
ATOM 2500 C CA . LEU C 1 78 ? 25.538 -0.119 33.375 1.00 20.86 491 LEU C CA 1
ATOM 2501 C C . LEU C 1 78 ? 25.754 -0.669 34.765 1.00 20.70 491 LEU C C 1
ATOM 2502 O O . LEU C 1 78 ? 26.022 0.075 35.694 1.00 21.04 491 LEU C O 1
ATOM 2507 N N . PRO C 1 79 ? 25.626 -1.986 34.927 1.00 25.75 492 PRO C N 1
ATOM 2508 C CA . PRO C 1 79 ? 25.830 -2.616 36.240 1.00 30.48 492 PRO C CA 1
ATOM 2509 C C . PRO C 1 79 ? 27.202 -2.323 36.835 1.00 27.91 492 PRO C C 1
ATOM 2510 O O . PRO C 1 79 ? 27.328 -2.195 38.057 1.00 31.81 492 PRO C O 1
ATOM 2514 N N . ASP C 1 80 ? 28.206 -2.160 35.968 1.00 25.74 493 ASP C N 1
ATOM 2515 C CA . ASP C 1 80 ? 29.559 -1.805 36.415 1.00 26.20 493 ASP C CA 1
ATOM 2516 C C . ASP C 1 80 ? 29.691 -0.340 36.802 1.00 23.25 493 ASP C C 1
ATOM 2517 O O . ASP C 1 80 ? 30.779 0.090 37.174 1.00 25.41 493 ASP C O 1
ATOM 2522 N N . LYS C 1 81 ? 28.597 0.419 36.659 1.00 19.43 494 LYS C N 1
ATOM 2523 C CA . LYS C 1 81 ? 28.479 1.836 37.035 1.00 20.55 494 LYS C CA 1
ATOM 2524 C C . LYS C 1 81 ? 28.990 2.830 35.989 1.00 18.07 494 LYS C C 1
ATOM 2525 O O . LYS C 1 81 ? 28.894 4.020 36.198 1.00 19.13 494 LYS C O 1
ATOM 2531 N N . THR C 1 82 ? 29.524 2.354 34.873 1.00 20.19 495 THR C N 1
ATOM 2532 C CA . THR C 1 82 ? 29.826 3.294 33.792 1.00 19.96 495 THR C CA 1
ATOM 2533 C C . THR C 1 82 ? 28.513 3.798 33.205 1.00 16.39 495 THR C C 1
ATOM 2534 O O . THR C 1 82 ? 27.491 3.115 33.246 1.00 15.34 495 THR C O 1
ATOM 2538 N N . ILE C 1 83 ? 28.577 5.005 32.680 1.00 13.89 496 ILE C N 1
ATOM 2539 C CA . ILE C 1 83 ? 27.418 5.658 32.123 1.00 12.51 496 ILE C CA 1
ATOM 2540 C C . ILE C 1 83 ? 27.581 5.732 30.624 1.00 12.74 496 ILE C C 1
ATOM 2541 O O . ILE C 1 83 ? 28.598 6.196 30.106 1.00 14.39 496 ILE C O 1
ATOM 2546 N N . LYS C 1 84 ? 26.550 5.278 29.919 1.00 12.43 497 LYS C N 1
ATOM 2547 C CA . LYS C 1 84 ? 26.454 5.427 28.474 1.00 12.63 497 LYS C CA 1
ATOM 2548 C C . LYS C 1 84 ? 25.532 6.591 28.126 1.00 11.62 497 LYS C C 1
ATOM 2549 O O . LYS C 1 84 ? 24.414 6.645 28.631 1.00 12.25 497 LYS C O 1
ATOM 2560 N N . THR C 1 85 ? 26.017 7.493 27.271 1.00 11.79 498 THR C N 1
ATOM 2561 C CA . THR C 1 85 ? 25.226 8.626 26.803 1.00 11.23 498 THR C CA 1
ATOM 2562 C C . THR C 1 85 ? 24.823 8.379 25.356 1.00 11.84 498 THR C C 1
ATOM 2563 O O . THR C 1 85 ? 25.651 7.956 24.543 1.00 14.72 498 THR C O 1
ATOM 2567 N N . TYR C 1 86 ? 23.539 8.609 25.053 1.00 10.81 499 TYR C N 1
ATOM 2568 C CA . TYR C 1 86 ? 23.001 8.412 23.720 1.00 10.72 499 TYR C CA 1
ATOM 2569 C C . TYR C 1 86 ? 22.481 9.735 23.192 1.00 11.56 499 TYR C C 1
ATOM 2570 O O . TYR C 1 86 ? 21.786 10.487 23.904 1.00 12.43 499 TYR C O 1
ATOM 2579 N N . GLY C 1 87 ? 22.769 9.986 21.917 1.00 11.12 500 GLY C N 1
ATOM 2580 C CA . GLY C 1 87 ? 22.053 11.048 21.204 1.00 11.16 500 GLY C CA 1
ATOM 2581 C C . GLY C 1 87 ? 20.669 10.553 20.800 1.00 10.33 500 GLY C C 1
ATOM 2582 O O . GLY C 1 87 ? 20.508 9.383 20.412 1.00 12.37 500 GLY C O 1
ATOM 2583 N N . VAL C 1 88 ? 19.693 11.454 20.871 1.00 10.43 501 VAL C N 1
ATOM 2584 C CA . VAL C 1 88 ? 18.298 11.131 20.595 1.00 10.34 501 VAL C CA 1
ATOM 2585 C C . VAL C 1 88 ? 17.822 12.103 19.513 1.00 10.65 501 VAL C C 1
ATOM 2586 O O . VAL C 1 88 ? 17.779 13.299 19.751 1.00 11.06 501 VAL C O 1
ATOM 2590 N N . THR C 1 89 ? 17.451 11.571 18.347 1.00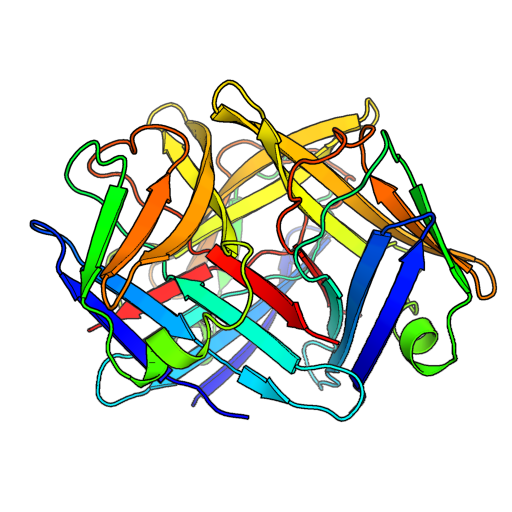 11.25 502 THR C N 1
ATOM 2591 C CA . THR C 1 89 ? 16.996 12.394 17.243 1.00 11.09 502 THR C CA 1
ATOM 2592 C C . THR C 1 89 ? 15.538 12.038 16.958 1.00 10.82 502 THR C C 1
ATOM 2593 O O . THR C 1 89 ? 15.230 10.869 16.704 1.00 12.47 502 THR C O 1
ATOM 2597 N N . ILE C 1 90 ? 14.674 13.035 17.008 1.00 10.67 503 ILE C N 1
ATOM 2598 C CA . ILE C 1 90 ? 13.237 12.796 16.844 1.00 11.19 503 ILE C CA 1
ATOM 2599 C C . ILE C 1 90 ? 12.738 13.557 15.623 1.00 11.82 503 ILE C C 1
ATOM 2600 O O . ILE C 1 90 ? 12.865 14.768 15.520 1.00 11.53 503 ILE C O 1
ATOM 2605 N N . SER C 1 91 ? 12.217 12.775 14.690 1.00 13.23 504 SER C N 1
ATOM 2606 C CA . SER C 1 91 ? 11.815 13.279 13.396 1.00 13.31 504 SER C CA 1
ATOM 2607 C C . SER C 1 91 ? 10.424 12.758 13.059 1.00 13.01 504 SER C C 1
ATOM 2608 O O . SER C 1 91 ? 9.910 11.836 13.683 1.00 13.53 504 SER C O 1
ATOM 2611 N N . LYS C 1 92 ? 9.807 13.371 12.051 1.00 14.91 505 LYS C N 1
ATOM 2612 C CA . LYS C 1 92 ? 8.482 12.984 11.600 1.00 15.19 505 LYS C CA 1
ATOM 2613 C C . LYS C 1 92 ? 8.487 12.806 10.081 1.00 15.22 505 LYS C C 1
ATOM 2614 O O . LYS C 1 92 ? 9.075 13.614 9.373 1.00 16.62 505 LYS C O 1
ATOM 2620 N N . LYS C 1 93 ? 7.829 11.755 9.593 1.00 16.39 506 LYS C N 1
ATOM 2621 C CA . LYS C 1 93 ? 7.517 11.625 8.183 1.00 18.36 506 LYS C CA 1
ATOM 2622 C C . LYS C 1 93 ? 6.039 11.243 8.100 1.00 18.89 506 LYS C C 1
ATOM 2623 O O . LYS C 1 93 ? 5.626 10.209 8.638 1.00 19.62 506 LYS C O 1
ATOM 2629 N N . GLN C 1 94 ? 5.250 12.101 7.444 1.00 23.26 507 GLN C N 1
ATOM 2630 C CA . GLN C 1 94 ? 3.778 11.995 7.465 1.00 24.90 507 GLN C CA 1
ATOM 2631 C C . GLN C 1 94 ? 3.338 11.942 8.948 1.00 21.79 507 GLN C C 1
ATOM 2632 O O . GLN C 1 94 ? 3.754 12.808 9.737 1.00 23.33 507 GLN C O 1
ATOM 2638 N N . SER C 1 95 ? 2.577 10.928 9.354 1.00 19.54 508 SER C N 1
ATOM 2639 C CA . SER C 1 95 ? 2.097 10.849 10.724 1.00 19.43 508 SER C CA 1
ATOM 2640 C C . SER C 1 95 ? 2.979 9.988 11.601 1.00 17.26 508 SER C C 1
ATOM 2641 O O . SER C 1 95 ? 2.646 9.790 12.775 1.00 20.82 508 SER C O 1
ATOM 2644 N N . ILE C 1 96 ? 4.097 9.478 11.058 1.00 17.24 509 ILE C N 1
ATOM 2645 C CA . ILE C 1 96 ? 4.999 8.595 11.838 1.00 16.00 509 ILE C CA 1
ATOM 2646 C C . ILE C 1 96 ? 6.115 9.407 12.487 1.00 14.39 509 ILE C C 1
ATOM 2647 O O . ILE C 1 96 ? 6.889 10.074 11.805 1.00 14.81 509 ILE C O 1
ATOM 2652 N N . ILE C 1 97 ? 6.199 9.315 13.807 1.00 14.44 510 ILE C N 1
ATOM 2653 C CA . ILE C 1 97 ? 7.297 9.879 14.573 1.00 13.31 510 ILE C CA 1
ATOM 2654 C C . ILE C 1 97 ? 8.322 8.776 14.801 1.00 12.21 510 ILE C C 1
ATOM 2655 O O . ILE C 1 97 ? 7.949 7.659 15.209 1.00 14.61 510 ILE C O 1
ATOM 2660 N N . SER C 1 98 ? 9.595 9.102 14.592 1.00 12.32 511 SER C N 1
ATOM 2661 C CA . SER C 1 98 ? 10.708 8.216 14.863 1.00 12.59 511 SER C CA 1
ATOM 2662 C C . SER C 1 98 ? 11.674 8.859 15.849 1.00 12.02 511 SER C C 1
ATOM 2663 O O . SER C 1 98 ? 12.111 10.001 15.670 1.00 13.56 511 SER C O 1
ATOM 2666 N N . ILE C 1 99 ? 12.004 8.095 16.882 1.00 11.94 512 ILE C N 1
ATOM 2667 C CA . ILE C 1 99 ? 12.982 8.443 17.907 1.00 12.08 512 ILE C CA 1
ATOM 2668 C C . ILE C 1 99 ? 14.169 7.514 17.671 1.00 12.93 512 ILE C C 1
ATOM 2669 O O . ILE C 1 99 ? 14.076 6.304 17.865 1.00 13.43 512 ILE C O 1
ATOM 2674 N N . ASN C 1 100 ? 15.281 8.094 17.230 1.00 12.66 513 ASN C N 1
ATOM 2675 C CA . ASN C 1 100 ? 16.487 7.337 16.921 1.00 13.29 513 ASN C CA 1
ATOM 2676 C C . ASN C 1 100 ? 17.560 7.602 17.941 1.00 12.19 513 ASN C C 1
ATOM 2677 O O . ASN C 1 100 ? 17.915 8.748 18.207 1.00 13.42 513 ASN C O 1
ATOM 2682 N N . PHE C 1 101 ? 18.087 6.524 18.490 1.00 12.96 514 PHE C N 1
ATOM 2683 C CA . PHE C 1 101 ? 19.197 6.575 19.450 1.00 12.74 514 PHE C CA 1
ATOM 2684 C C . PHE C 1 101 ? 20.502 6.347 18.703 1.00 13.03 514 PHE C C 1
ATOM 2685 O O . PHE C 1 101 ? 20.565 5.556 17.754 1.00 15.24 514 PHE C O 1
ATOM 2693 N N . SER C 1 102 ? 21.543 7.051 19.132 1.00 12.96 515 SER C N 1
ATOM 2694 C CA . SER C 1 102 ? 22.823 7.010 18.419 1.00 14.06 515 SER C CA 1
ATOM 2695 C C . SER C 1 102 ? 23.464 5.614 18.386 1.00 14.62 515 SER C C 1
ATOM 2696 O O . SER C 1 102 ? 24.199 5.294 17.461 1.00 16.93 515 SER C O 1
ATOM 2699 N N . SER C 1 103 ? 23.188 4.806 19.406 1.00 14.69 516 SER C N 1
ATOM 2700 C CA . SER C 1 103 ? 23.544 3.409 19.404 1.00 15.54 516 SER C CA 1
ATOM 2701 C C . SER C 1 103 ? 22.444 2.657 20.124 1.00 14.93 516 SER C C 1
ATOM 2702 O O . SER C 1 103 ? 21.571 3.258 20.750 1.00 15.27 516 SER C O 1
ATOM 2705 N N . SER C 1 104 ? 22.466 1.334 20.014 1.00 15.47 517 SER C N 1
ATOM 2706 C CA . SER C 1 104 ? 21.413 0.545 20.611 1.00 15.74 517 SER C CA 1
ATOM 2707 C C . SER C 1 104 ? 21.412 0.637 22.127 1.00 14.36 517 SER C C 1
ATOM 2708 O O . SER C 1 104 ? 22.453 0.631 22.782 1.00 16.11 517 SER C O 1
ATOM 2711 N N . LEU C 1 105 ? 20.217 0.725 22.677 1.00 14.95 518 LEU C N 1
ATOM 2712 C CA . LEU C 1 105 ? 20.064 0.782 24.121 1.00 14.95 518 LEU C CA 1
ATOM 2713 C C . LEU C 1 105 ? 20.350 -0.571 24.749 1.00 15.16 518 LEU C C 1
ATOM 2714 O O . LEU C 1 105 ? 20.185 -1.608 24.098 1.00 16.97 518 LEU C O 1
ATOM 2719 N N . GLU C 1 106 ? 20.760 -0.578 26.012 1.00 14.85 519 GLU C N 1
ATOM 2720 C CA . GLU C 1 106 ? 20.905 -1.807 26.771 1.00 15.47 519 GLU C CA 1
ATOM 2721 C C . GLU C 1 106 ? 19.533 -2.289 27.262 1.00 15.13 519 GLU C C 1
ATOM 2722 O O . GLU C 1 106 ? 18.781 -1.518 27.830 1.00 14.30 519 GLU C O 1
ATOM 2728 N N . PRO C 1 107 ? 19.224 -3.578 27.066 1.00 16.00 520 PRO C N 1
ATOM 2729 C CA . PRO C 1 107 ? 17.962 -4.097 27.572 1.00 17.43 520 PRO C CA 1
ATOM 2730 C C . PRO C 1 107 ? 17.888 -4.044 29.082 1.00 15.56 520 PRO C C 1
ATOM 2731 O O . PRO C 1 107 ? 18.872 -4.293 29.786 1.00 16.72 520 PRO C O 1
ATOM 2735 N N . ASN C 1 108 ? 16.685 -3.762 29.571 1.00 15.02 521 ASN C N 1
ATOM 2736 C CA . ASN C 1 108 ? 16.373 -3.913 30.983 1.00 15.81 521 ASN C CA 1
ATOM 2737 C C . ASN C 1 108 ? 17.177 -3.032 31.944 1.00 15.77 521 ASN C C 1
ATOM 2738 O O . ASN C 1 108 ? 17.331 -3.344 33.114 1.00 17.43 521 ASN C O 1
ATOM 2743 N N . ILE C 1 109 ? 17.573 -1.864 31.427 1.00 14.14 522 ILE C N 1
ATOM 2744 C CA . ILE C 1 109 ? 18.207 -0.823 32.209 1.00 13.71 522 ILE C CA 1
ATOM 2745 C C . ILE C 1 109 ? 17.441 0.483 31.943 1.00 12.06 522 ILE C C 1
ATOM 2746 O O . ILE C 1 109 ? 17.132 0.809 30.790 1.00 12.42 522 ILE C O 1
ATOM 2751 N N . MET C 1 110 ? 17.128 1.211 33.009 1.00 11.73 523 MET C N 1
ATOM 2752 C CA . MET C 1 110 ? 16.392 2.456 32.880 1.00 11.16 523 MET C CA 1
ATOM 2753 C C . MET C 1 110 ? 17.162 3.484 32.043 1.00 10.42 523 MET C C 1
ATOM 2754 O O . MET C 1 110 ? 18.377 3.642 32.196 1.00 11.76 523 MET C O 1
ATOM 2759 N N . VAL C 1 111 ? 16.433 4.185 31.185 1.00 10.49 524 VAL C N 1
ATOM 2760 C CA . VAL C 1 111 ? 16.912 5.332 30.433 1.00 9.52 524 VAL C CA 1
ATOM 2761 C C . VAL C 1 111 ? 16.411 6.612 31.094 1.00 9.29 524 VAL C C 1
ATOM 2762 O O . VAL C 1 111 ? 15.244 6.694 31.448 1.00 10.00 524 VAL C O 1
ATOM 2766 N N . SER C 1 112 ? 17.305 7.592 31.260 1.00 9.75 525 SER C N 1
ATOM 2767 C CA . SER C 1 112 ? 16.926 8.831 31.905 1.00 9.70 525 SER C CA 1
ATOM 2768 C C . SER C 1 112 ? 15.928 9.633 31.050 1.00 9.72 525 SER C C 1
ATOM 2769 O O . SER C 1 112 ? 15.933 9.579 29.839 1.00 11.16 525 SER C O 1
ATOM 2772 N N . ALA C 1 113 ? 15.093 10.386 31.743 1.00 9.55 526 ALA C N 1
ATOM 2773 C CA . ALA C 1 113 ? 14.181 11.330 31.108 1.00 9.27 526 ALA C CA 1
ATOM 2774 C C . ALA C 1 113 ? 14.966 12.379 30.331 1.00 9.99 526 ALA C C 1
ATOM 2775 O O . ALA C 1 113 ? 16.094 12.704 30.703 1.00 11.50 526 ALA C O 1
ATOM 2777 N N . TRP C 1 114 ? 14.350 12.923 29.286 1.00 10.14 527 TRP C N 1
ATOM 2778 C CA . TRP C 1 114 ? 15.001 13.918 28.457 1.00 10.97 527 TRP C CA 1
ATOM 2779 C C . TRP C 1 114 ? 14.006 14.925 27.949 1.00 9.79 527 TRP C C 1
ATOM 2780 O O . TRP C 1 114 ? 12.810 14.673 27.901 1.00 10.23 527 TRP C O 1
ATOM 2791 N N . THR C 1 115 ? 14.554 16.074 27.561 1.00 10.19 528 THR C N 1
ATOM 2792 C CA . THR C 1 115 ? 13.774 17.154 26.991 1.00 10.38 528 THR C CA 1
ATOM 2793 C C . THR C 1 115 ? 14.494 17.771 25.830 1.00 9.97 528 THR C C 1
ATOM 2794 O O . THR C 1 115 ? 15.671 18.078 25.929 1.00 12.36 528 THR C O 1
ATOM 2798 N N . ALA C 1 116 ? 13.798 17.951 24.707 1.00 10.74 529 ALA C N 1
ATOM 2799 C CA . ALA C 1 116 ? 14.281 18.669 23.535 1.00 10.52 529 ALA C CA 1
ATOM 2800 C C . ALA C 1 116 ? 13.524 19.960 23.399 1.00 10.08 529 ALA C C 1
ATOM 2801 O O . ALA C 1 116 ? 12.336 20.031 23.747 1.00 11.70 529 ALA C O 1
ATOM 2803 N N . SER C 1 117 ? 14.175 20.964 22.838 1.00 10.18 530 SER C N 1
ATOM 2804 C CA . SER C 1 117 ? 13.568 22.276 22.623 1.00 10.52 530 SER C CA 1
ATOM 2805 C C . SER C 1 117 ? 14.069 22.887 21.327 1.00 10.74 530 SER C C 1
ATOM 2806 O O . SER C 1 117 ? 15.287 23.000 21.147 1.00 11.53 530 SER C O 1
ATOM 2809 N N . ILE C 1 118 ? 13.159 23.287 20.462 1.00 10.81 531 ILE C N 1
ATOM 2810 C CA . ILE C 1 118 ? 13.445 24.040 19.257 1.00 11.14 531 ILE C CA 1
ATOM 2811 C C . ILE C 1 118 ? 12.788 25.414 19.370 1.00 11.38 531 ILE C C 1
ATOM 2812 O O . ILE C 1 118 ? 11.620 25.518 19.732 1.00 12.90 531 ILE C O 1
ATOM 2817 N N . THR C 1 119 ? 13.532 26.461 19.003 1.00 12.68 532 THR C N 1
ATOM 2818 C CA . THR C 1 119 ? 12.982 27.802 18.870 1.00 13.28 532 THR C CA 1
ATOM 2819 C C . THR C 1 119 ? 12.890 28.159 17.401 1.00 13.62 532 THR C C 1
ATOM 2820 O O . THR C 1 119 ? 13.862 28.008 16.676 1.00 15.61 532 THR C O 1
ATOM 2824 N N . ARG C 1 120 ? 11.723 28.653 16.985 1.00 13.56 533 ARG C N 1
ATOM 2825 C CA . ARG C 1 120 ? 11.549 29.211 15.632 1.00 15.73 533 ARG C CA 1
ATOM 2826 C C . ARG C 1 120 ? 11.409 30.700 15.816 1.00 17.93 533 ARG C C 1
ATOM 2827 O O . ARG C 1 120 ? 10.510 31.166 16.511 1.00 21.41 533 ARG C O 1
ATOM 2835 N N . THR C 1 121 ? 12.327 31.455 15.213 1.00 20.44 534 THR C N 1
ATOM 2836 C CA . THR C 1 121 ? 12.299 32.922 15.348 1.00 24.67 534 THR C CA 1
ATOM 2837 C C . THR C 1 121 ? 11.106 33.535 14.605 1.00 32.07 534 THR C C 1
ATOM 2838 O O . THR C 1 121 ? 10.721 33.044 13.538 1.00 30.37 534 THR C O 1
#

Secondary structure (DSSP, 8-state):
-EEEEEEEEETTEEEEEEEEEEE-SS-EEEEEEE--B--SS--SEEEEEPPHHHHTT--SSSPEEEEEEEE-TTS-EEEEEEEEEEETTEEEEEESSPPPTTSPBPPEEEEEEE-/--EEEEEEEETTEEEEEEEEEE--SS-EEEEEEE--B--SS--SEEEEE--HHHHTT--SSSPEEEEEEEE-TTS-EEEEEEEEEEETTEEEEEESSPPPTTS-B--EEEEEEE-/-EEEEEEEEETTEEEEEEEEEEE-SS-EEEEEEE--B--SS--SEEEEE--HHHHTT--SSSPEEEEEEEE-TTS-EEEEEEEEEEETTEEEEEESSPPPTTSPBPPEEEEEEE-

Solvent-accessible surface area: 15438 Å² total; per-residue (Å²): 117,129,129,26,27,59,33,4,57,13,133,129,17,78,1,2,0,5,21,52,1,48,51,52,159,86,12,70,24,4,24,1,43,3,3,18,8,82,0,57,44,91,17,66,40,0,109,16,119,14,49,99,18,0,54,33,2,32,70,80,154,49,52,2,10,2,34,3,4,0,39,36,123,104,108,73,36,90,28,1,0,0,38,0,38,73,165,144,34,72,1,26,2,59,11,10,38,49,2,70,57,90,33,33,0,3,19,10,72,0,16,12,22,90,107,137,116,130,22,32,67,42,4,57,12,130,112,16,91,2,5,0,5,25,67,7,64,58,48,157,108,12,42,16,7,29,1,52,4,3,18,8,80,0,47,46,95,13,64,42,0,108,18,115,6,110,88,25,7,43,38,2,34,84,70,156,39,52,2,11,2,34,3,5,0,40,41,117,106,123,76,32,80,28,1,0,0,36,0,42,77,165,152,28,73,1,27,1,53,5,10,37,49,2,78,43,95,29,30,0,5,20,10,73,0,13,10,21,87,131,91,176,108,26,37,60,44,6,58,13,133,110,16,81,1,5,2,5,30,54,22,53,61,55,161,83,9,86,23,6,34,1,41,2,1,18,6,80,0,50,48,98,11,59,46,0,107,16,120,7,110,91,24,7,50,45,3,34,77,77,159,39,55,1,11,2,35,4,5,0,35,28,119,101,110,78,36,80,36,2,0,0,35,0,41,72,156,133,39,69,2,27,0,56,3,10,60,51,2,49,55,95,34,32,0,3,21,11,72,0,16,9,18,90,102

Organism: Bovine adenovirus 4 (NCBI:txid70333)

B-factor: mean 20.99, std 12.1, range [8.47, 94.97]

Sequence (345 aa):
TRQGSRVVGFMMDDFIIALGWQQIIPSNIRYIYILNCSQFMPTSDVTTIYFQADSGLESIFVMDSPFYASCTQQLPDKTIKTYGVTISKKQSIISINFSSSLEPNIMVSAWTASITRTTRQGSRVVGFMDFIIALGWQIIPSNIRYIYILNCSQFMPTSDVTTIYFQADSGLESIFVMDSPFYASCTQQLPDKTIKTYGVTISKKQSIISINFSSSLEPNIMVSAWTASITRTTRQGSRVVGFMDFIIALGWQIIPSNIRYIYILNNCSQFMPTSDVTTIYFQADSGLESIFVMDSPFYASCTQQLPDKTIKTYGVTISKKQSIISINFSSSLEPNIMVSAWTASITRT

InterPro domains:
  IPR000931 Adenovirus fibre protein [PR00307] (3-13)
  IPR000931 Adenovirus fibre protein [PR00307] (50-64)
  IPR000931 Adenovirus fibre protein [PR00307] (248-258)
  IPR000931 Adenovirus fibre protein [PR00307] (452-464)
  IPR000939 Adenoviral fibre protein, repeat/shaft region [PF00608] (37-67)
  IPR000939 Adenoviral fibre protein, repeat/shaft region [PF00608] (75-112)
  IPR000939 Adenoviral fibre protein, repeat/shaft region [PF00608] (239-278)
  IPR000939 Adenoviral fibre protein, repeat/shaft region [PF00608] (282-315)
  IPR000939 Adenoviral fibre protein, repeat/shaft region [PF00608] (342-378)
  IPR000939 Adenoviral fibre protein, repeat/shaft region [PF00608] (379-415)
  IPR009013 Attachment protein shaft domain superfamily [SSF51225] (37-121)
  IPR009013 Attachment protein shaft domain superfamily [SSF51225] (250-331)
  IPR009013 Attachment protein shaft domain superfamily [SSF51225] (340-418)
  IPR049374 Adenovirus fiber, head domain [PF21583] (421-530)